Protein AF-A0A1M6LPY2-F1 (afdb_monomer_lite)

Organism: Paramaledivibacter caminithermalis (strain DSM 15212 / CIP 107654 / DViRD3) (NCBI:txid1121301)

Secondary structure (DSSP, 8-state):
-HHHHHHHHHHHHHHHHHHHHHHHHHHHHHHHHHHHHHHTTSTT-GGGTTPEEPPPEEEE-TTS-EEEEEEEEEETTEEEEEEEE-TTT--EEEEEES--TTTHHHHHHHHHTHHHHTTEEEEEEEEETTEEEEEEEETT-TTS-EEEE-SSS-TT------TTTTTHHHHHHHHHHHTT------------TTS------S-HHHHHHHHHHHHHHHHT-TTSS-TT--HHHHHHHHHHHTT-EEEETTEEE--HHHHHHHHHHHHHHT-------

Structure (mmCIF, N/CA/C/O backbone):
data_AF-A0A1M6LPY2-F1
#
_entry.id   AF-A0A1M6LPY2-F1
#
loop_
_atom_site.group_PDB
_atom_site.id
_atom_site.type_symbol
_atom_site.label_atom_id
_atom_site.label_alt_id
_atom_site.label_comp_id
_atom_site.label_asym_id
_atom_site.label_entity_id
_atom_site.label_seq_id
_atom_site.pdbx_PDB_ins_code
_atom_site.Cartn_x
_atom_site.Cartn_y
_atom_site.Cartn_z
_atom_site.occupancy
_atom_site.B_iso_or_equiv
_atom_site.auth_seq_id
_atom_site.auth_comp_id
_atom_site.auth_asym_id
_atom_site.auth_atom_id
_atom_site.pdbx_PDB_model_num
ATOM 1 N N . MET A 1 1 ? -41.229 36.249 7.548 1.00 62.16 1 MET A N 1
ATOM 2 C CA . MET A 1 1 ? -40.247 36.418 6.449 1.00 62.16 1 MET A CA 1
ATOM 3 C C . MET A 1 1 ? -38.804 36.101 6.845 1.00 62.16 1 MET A C 1
ATOM 5 O O . MET A 1 1 ? -38.265 35.174 6.262 1.00 62.16 1 MET A O 1
ATOM 9 N N . LYS A 1 2 ? -38.184 36.753 7.846 1.00 60.50 2 LYS A N 1
ATOM 10 C CA . LYS A 1 2 ? -36.763 36.504 8.209 1.00 60.50 2 LYS A CA 1
ATOM 11 C C . LYS A 1 2 ? -36.410 35.025 8.483 1.00 60.50 2 LYS A C 1
ATOM 13 O O . LYS A 1 2 ? -35.424 34.533 7.953 1.00 60.50 2 LYS A O 1
ATOM 18 N N . LYS A 1 3 ? -37.257 34.289 9.217 1.00 62.25 3 LYS A N 1
ATOM 19 C CA . LYS A 1 3 ? -37.061 32.845 9.484 1.00 62.25 3 LYS A CA 1
ATOM 20 C C . LYS A 1 3 ? -37.140 31.966 8.222 1.00 62.25 3 LYS A C 1
ATOM 22 O O . LYS A 1 3 ? -36.415 30.989 8.123 1.00 62.25 3 LYS A O 1
ATOM 27 N N . PHE A 1 4 ? -37.974 32.336 7.248 1.00 70.62 4 PHE A N 1
ATOM 28 C CA . PHE A 1 4 ? -38.144 31.590 5.992 1.00 70.62 4 PHE A CA 1
ATOM 29 C C . PHE A 1 4 ? -36.948 31.788 5.045 1.00 70.62 4 PHE A C 1
ATOM 31 O O . PHE A 1 4 ? -36.473 30.834 4.438 1.00 70.62 4 PHE A O 1
ATOM 38 N N . ILE A 1 5 ? -36.410 33.013 4.991 1.00 74.06 5 ILE A N 1
ATOM 39 C CA . ILE A 1 5 ? -35.211 33.348 4.207 1.00 74.06 5 ILE A CA 1
ATOM 40 C C . ILE A 1 5 ? -33.974 32.633 4.774 1.00 74.06 5 ILE A C 1
ATOM 42 O O . ILE A 1 5 ? -33.197 32.074 4.005 1.00 74.06 5 ILE A O 1
ATOM 46 N N . SER A 1 6 ? -33.822 32.563 6.105 1.00 69.50 6 SER A N 1
ATOM 47 C CA . SER A 1 6 ? -32.741 31.781 6.730 1.00 69.50 6 SER A CA 1
ATOM 48 C C . SER A 1 6 ? -32.819 30.288 6.407 1.00 69.50 6 SER A C 1
ATOM 50 O O . SER A 1 6 ? -31.786 29.687 6.134 1.00 69.50 6 SER A O 1
ATOM 52 N N . ILE A 1 7 ? -34.014 29.687 6.403 1.00 78.12 7 ILE A N 1
ATOM 53 C CA . ILE A 1 7 ? -34.175 28.262 6.071 1.00 78.12 7 ILE A CA 1
ATOM 54 C C . ILE A 1 7 ? -33.811 28.000 4.603 1.00 78.12 7 ILE A C 1
ATOM 56 O O . ILE A 1 7 ? -33.066 27.063 4.330 1.00 78.12 7 ILE A O 1
ATOM 60 N N . MET A 1 8 ? -34.239 28.855 3.664 1.00 71.81 8 MET A N 1
ATOM 61 C CA . MET A 1 8 ? -33.840 28.714 2.256 1.00 71.81 8 MET A CA 1
ATOM 62 C C . MET A 1 8 ? -32.329 28.860 2.045 1.00 71.81 8 MET A C 1
ATOM 64 O O . MET A 1 8 ? -31.756 28.085 1.285 1.00 71.81 8 MET A O 1
ATOM 68 N N . LEU A 1 9 ? -31.673 29.803 2.726 1.00 72.50 9 LEU A N 1
ATOM 69 C CA . LEU A 1 9 ? -30.217 29.976 2.645 1.00 72.50 9 LEU A CA 1
ATOM 70 C C . LEU A 1 9 ? -29.461 28.759 3.191 1.00 72.50 9 LEU A C 1
ATOM 72 O O . LEU A 1 9 ? -28.485 28.327 2.585 1.00 72.50 9 LEU A O 1
ATOM 76 N N . ILE A 1 10 ? -29.936 28.166 4.289 1.00 74.44 10 ILE A N 1
ATOM 77 C CA . ILE A 1 10 ? -29.359 26.936 4.847 1.00 74.44 10 ILE A CA 1
ATOM 78 C C . ILE A 1 10 ? -29.549 25.763 3.874 1.00 74.44 10 ILE A C 1
ATOM 80 O O . ILE A 1 10 ? -28.587 25.056 3.589 1.00 74.44 10 ILE A O 1
ATOM 84 N N . CYS A 1 11 ? -30.744 25.583 3.301 1.00 66.56 11 CYS A N 1
ATOM 85 C CA . CYS A 1 11 ? -30.988 24.541 2.298 1.00 66.56 11 CYS A CA 1
ATOM 86 C C . CYS A 1 11 ? -30.120 24.723 1.042 1.00 66.56 11 CYS A C 1
ATOM 88 O O . CYS A 1 11 ? -29.576 23.744 0.531 1.00 66.56 11 CYS A O 1
ATOM 90 N N . LEU A 1 12 ? -29.934 25.963 0.577 1.00 69.44 12 LEU A N 1
ATOM 91 C CA . LEU A 1 12 ? -29.074 26.271 -0.566 1.00 69.44 12 LEU A CA 1
ATOM 92 C C . LEU A 1 12 ? -27.603 25.937 -0.261 1.00 69.44 12 LEU A C 1
ATOM 94 O O . LEU A 1 12 ? -26.952 25.253 -1.047 1.00 69.44 12 LEU A O 1
ATOM 98 N N . LEU A 1 13 ? -27.094 26.325 0.912 1.00 61.53 13 LEU A N 1
ATOM 99 C CA . LEU A 1 13 ? -25.720 26.024 1.332 1.00 61.53 13 LEU A CA 1
ATOM 100 C C . LEU A 1 13 ? -25.471 24.517 1.511 1.00 61.53 13 LEU A C 1
ATOM 102 O O . LEU A 1 13 ? -24.408 24.025 1.128 1.00 61.53 13 LEU A O 1
ATOM 106 N N . ILE A 1 14 ? -26.452 23.770 2.031 1.00 65.12 14 ILE A N 1
ATOM 107 C CA . ILE A 1 14 ? -26.388 22.302 2.135 1.00 65.12 14 ILE A CA 1
ATOM 108 C C . ILE A 1 14 ? -26.381 21.655 0.742 1.00 65.12 14 ILE A C 1
ATOM 110 O O . ILE A 1 14 ? -25.634 20.708 0.502 1.00 65.12 14 ILE A O 1
ATOM 114 N N . SER A 1 15 ? -27.173 22.173 -0.202 1.00 57.72 15 SER A N 1
ATOM 115 C CA . SER A 1 15 ? -27.212 21.624 -1.562 1.00 57.72 15 SER A CA 1
ATOM 116 C C . SER A 1 15 ? -25.887 21.816 -2.314 1.00 57.72 15 SER A C 1
ATOM 118 O O . SER A 1 15 ? -25.422 20.887 -2.974 1.00 57.72 15 SER A O 1
ATOM 120 N N . ILE A 1 16 ? -25.225 22.968 -2.145 1.00 60.44 16 ILE A N 1
ATOM 121 C CA . ILE A 1 16 ? -23.938 23.277 -2.790 1.00 60.44 16 ILE A CA 1
ATOM 122 C C . ILE A 1 16 ? -22.807 22.406 -2.223 1.00 60.44 16 ILE A C 1
ATOM 124 O O . ILE A 1 16 ? -21.981 21.896 -2.983 1.00 60.44 16 ILE A O 1
ATOM 128 N N . SER A 1 17 ? -22.766 22.197 -0.901 1.00 55.03 17 SER A N 1
ATOM 129 C CA . SER A 1 17 ? -21.739 21.358 -0.268 1.00 55.03 17 SER A CA 1
ATOM 130 C C . SER A 1 17 ? -21.904 19.876 -0.612 1.00 55.03 17 SER A C 1
ATOM 132 O O . SER A 1 17 ? -20.918 19.181 -0.851 1.00 55.03 17 SER A O 1
ATOM 134 N N . CYS A 1 18 ? -23.141 19.390 -0.726 1.00 56.03 18 CYS A N 1
ATOM 135 C CA . CYS A 1 18 ? -23.399 18.017 -1.144 1.00 56.03 18 CYS A CA 1
ATOM 136 C C . CYS A 1 18 ? -22.959 17.787 -2.603 1.00 56.03 18 CYS A C 1
ATOM 138 O O . CYS A 1 18 ? -22.270 16.808 -2.896 1.00 56.03 18 CYS A O 1
ATOM 140 N N . TYR A 1 19 ? -23.243 18.739 -3.500 1.00 61.03 19 TYR A N 1
ATOM 141 C CA . TYR A 1 19 ? -22.856 18.640 -4.911 1.00 61.03 19 TYR A CA 1
ATOM 142 C C . TYR A 1 19 ? -21.335 18.607 -5.115 1.00 61.03 19 TYR A C 1
ATOM 144 O O . TYR A 1 19 ? -20.833 17.810 -5.908 1.00 61.03 19 TYR A O 1
ATOM 152 N N . SER A 1 20 ? -20.580 19.431 -4.379 1.00 60.12 20 SER A N 1
ATOM 153 C CA . SER A 1 20 ? -19.117 19.472 -4.501 1.00 60.12 20 SER A CA 1
ATOM 154 C C . SER A 1 20 ? -18.450 18.187 -4.001 1.00 60.12 20 SER A C 1
ATOM 156 O O . SER A 1 20 ? -17.504 17.704 -4.628 1.00 60.12 20 SER A O 1
ATOM 158 N N . THR A 1 21 ? -18.972 17.581 -2.928 1.00 65.19 21 THR A N 1
ATOM 159 C CA . THR A 1 21 ? -18.481 16.280 -2.441 1.00 65.19 21 THR A CA 1
ATOM 160 C C . THR A 1 21 ? -18.746 15.159 -3.442 1.00 65.19 21 THR A C 1
ATOM 162 O O . THR A 1 21 ? -17.832 14.399 -3.757 1.00 65.19 21 THR A O 1
ATOM 165 N N . PHE A 1 22 ? -19.951 15.106 -4.014 1.00 69.81 22 PHE A N 1
ATOM 166 C CA . PHE A 1 22 ? -20.325 14.106 -5.012 1.00 69.81 22 PHE A CA 1
ATOM 167 C C . PHE A 1 22 ? -19.497 14.231 -6.300 1.00 69.81 22 PHE A C 1
ATOM 169 O O . PHE A 1 22 ? -18.980 13.238 -6.811 1.00 69.81 22 PHE A O 1
ATOM 176 N N . ALA A 1 23 ? -19.287 15.457 -6.786 1.00 72.75 23 ALA A N 1
ATOM 177 C CA . ALA A 1 23 ? -18.452 15.712 -7.958 1.00 72.75 23 ALA A CA 1
ATOM 178 C C . ALA A 1 23 ? -16.987 15.297 -7.735 1.00 72.75 23 ALA A C 1
ATOM 180 O O . ALA A 1 23 ? -16.367 14.709 -8.625 1.00 72.75 23 ALA A O 1
ATOM 181 N N . ASN A 1 24 ? -16.426 15.558 -6.548 1.00 78.75 24 ASN A N 1
ATOM 182 C CA . ASN A 1 24 ? -15.067 15.120 -6.225 1.00 78.75 24 ASN A CA 1
ATOM 183 C C . ASN A 1 24 ? -14.963 13.590 -6.142 1.00 78.75 24 ASN A C 1
ATOM 185 O O . ASN A 1 24 ? -13.990 13.009 -6.616 1.00 78.75 24 ASN A O 1
ATOM 189 N N . GLU A 1 25 ? -15.977 12.932 -5.581 1.00 80.88 25 GLU A N 1
ATOM 190 C CA . GLU A 1 25 ? -16.032 11.475 -5.489 1.00 80.88 25 GLU A CA 1
ATOM 191 C C . GLU A 1 25 ? -16.056 10.791 -6.864 1.00 80.88 25 GLU A C 1
ATOM 193 O O . GLU A 1 25 ? -15.287 9.852 -7.073 1.00 80.88 25 GLU A O 1
ATOM 198 N N . ILE A 1 26 ? -16.856 11.294 -7.810 1.00 87.62 26 ILE A N 1
ATOM 199 C CA . ILE A 1 26 ? -16.859 10.808 -9.200 1.00 87.62 26 ILE A CA 1
ATOM 200 C C . ILE A 1 26 ? -15.495 11.040 -9.855 1.00 87.62 26 ILE A C 1
ATOM 202 O O . ILE A 1 26 ? -14.973 10.168 -10.548 1.00 87.62 26 ILE A O 1
ATOM 206 N N . ALA A 1 27 ? -14.887 12.206 -9.626 1.00 90.81 27 ALA A N 1
ATOM 207 C CA . ALA A 1 27 ? -13.590 12.521 -10.211 1.00 90.81 27 ALA A CA 1
ATOM 208 C C . ALA A 1 27 ? -12.473 11.583 -9.716 1.00 90.81 27 ALA A C 1
ATOM 210 O O . ALA A 1 27 ? -11.587 11.240 -10.495 1.00 90.81 27 ALA A O 1
ATOM 211 N N . ILE A 1 28 ? -12.517 11.153 -8.451 1.00 94.12 28 ILE A N 1
ATOM 212 C CA . ILE A 1 28 ? -11.582 10.158 -7.904 1.00 94.12 28 ILE A CA 1
ATOM 213 C C . ILE A 1 28 ? -11.779 8.805 -8.589 1.00 94.12 28 ILE A C 1
ATOM 215 O O . ILE A 1 28 ? -10.804 8.185 -9.006 1.00 94.12 28 ILE A O 1
ATOM 219 N N . GLU A 1 29 ? -13.023 8.351 -8.739 1.00 94.81 29 GLU A N 1
ATOM 220 C CA . GLU A 1 29 ? -13.323 7.072 -9.394 1.00 94.81 29 GLU A CA 1
ATOM 221 C C . GLU A 1 29 ? -12.880 7.069 -10.864 1.00 94.81 29 GLU A C 1
ATOM 223 O O . GLU A 1 29 ? -12.250 6.109 -11.311 1.00 94.81 29 GLU A O 1
ATOM 228 N N . ASN A 1 30 ? -13.106 8.171 -11.586 1.00 94.88 30 ASN A N 1
ATOM 229 C CA . ASN A 1 30 ? -12.648 8.331 -12.966 1.00 94.88 30 ASN A CA 1
ATOM 230 C C . ASN A 1 30 ? -11.119 8.324 -13.074 1.00 94.88 30 ASN A C 1
ATOM 232 O O . ASN A 1 30 ? -10.583 7.538 -13.849 1.00 94.88 30 ASN A O 1
ATOM 236 N N . ALA A 1 31 ? -10.413 9.113 -12.256 1.00 93.69 31 ALA A N 1
ATOM 237 C CA . ALA A 1 31 ? -8.947 9.142 -12.254 1.00 93.69 31 ALA A CA 1
ATOM 238 C C . ALA A 1 31 ? -8.344 7.762 -11.935 1.00 93.69 31 ALA A C 1
ATOM 240 O O . ALA A 1 31 ? -7.369 7.332 -12.550 1.00 93.69 31 ALA A O 1
ATOM 241 N N . THR A 1 32 ? -8.966 7.031 -11.006 1.00 96.88 32 THR A N 1
ATOM 242 C CA . THR A 1 32 ? -8.546 5.672 -10.637 1.00 96.88 32 THR A CA 1
ATOM 243 C C . THR A 1 32 ? -8.763 4.692 -11.789 1.00 96.88 32 THR A C 1
ATOM 245 O O . THR A 1 32 ? -7.897 3.865 -12.076 1.00 96.88 32 THR A O 1
ATOM 248 N N . LYS A 1 33 ? -9.902 4.793 -12.484 1.00 97.88 33 LYS A N 1
ATOM 249 C CA . LYS A 1 33 ? -10.197 3.976 -13.665 1.00 97.88 33 LYS A CA 1
ATOM 250 C C . LYS A 1 33 ? -9.216 4.266 -14.799 1.00 97.88 33 LYS A C 1
ATOM 252 O O . LYS A 1 33 ? -8.651 3.328 -15.346 1.00 97.88 33 LYS A O 1
ATOM 257 N N . GLU A 1 34 ? -8.983 5.537 -15.115 1.00 95.75 34 GLU A N 1
ATOM 258 C CA . GLU A 1 34 ? -8.027 5.961 -16.143 1.00 95.75 34 GLU A CA 1
ATOM 259 C C . GLU A 1 34 ? -6.617 5.439 -15.853 1.00 95.75 34 GLU A C 1
ATOM 261 O O . GLU A 1 34 ? -5.969 4.886 -16.743 1.00 95.75 34 GLU A O 1
ATOM 266 N N . PHE A 1 35 ? -6.161 5.536 -14.600 1.00 93.88 35 PHE A N 1
ATOM 267 C CA . PHE A 1 35 ? -4.875 4.972 -14.203 1.00 93.88 35 PHE A CA 1
ATOM 268 C C . PHE A 1 35 ? -4.841 3.449 -14.368 1.00 93.88 35 PHE A C 1
ATOM 270 O O . PHE A 1 35 ? -3.871 2.936 -14.921 1.00 93.88 35 PHE A O 1
ATOM 277 N N . LYS A 1 36 ? -5.894 2.729 -13.948 1.00 96.88 36 LYS A N 1
ATOM 278 C CA . LYS A 1 36 ? -5.993 1.268 -14.117 1.00 96.88 36 LYS A CA 1
ATOM 279 C C . LYS A 1 36 ? -5.891 0.865 -15.590 1.00 96.88 36 LYS A C 1
ATOM 281 O O . LYS A 1 36 ? -5.161 -0.066 -15.914 1.00 96.88 36 LYS A O 1
ATOM 286 N N . GLU A 1 37 ? -6.606 1.556 -16.479 1.00 96.25 37 GLU A N 1
ATOM 287 C CA . GLU A 1 37 ? -6.531 1.285 -17.920 1.00 96.25 37 GLU A CA 1
ATOM 288 C C . GLU A 1 37 ? -5.120 1.563 -18.456 1.00 96.25 37 GLU A C 1
ATOM 290 O O . GLU A 1 37 ? -4.540 0.714 -19.131 1.00 96.25 37 GLU A O 1
ATOM 295 N N . LYS A 1 38 ? -4.509 2.693 -18.077 1.00 87.94 38 LYS A N 1
ATOM 296 C CA . LYS A 1 38 ? -3.144 3.039 -18.496 1.00 87.94 38 LYS A CA 1
ATOM 297 C C . LYS A 1 38 ? -2.114 2.011 -18.020 1.00 87.94 38 LYS A C 1
ATOM 299 O O . LYS A 1 38 ? -1.359 1.492 -18.839 1.00 87.94 38 LYS A O 1
ATOM 304 N N . ILE A 1 39 ? -2.081 1.698 -16.722 1.00 84.25 39 ILE A N 1
ATOM 305 C CA . ILE A 1 39 ? -1.085 0.780 -16.152 1.00 84.25 39 ILE A CA 1
ATOM 306 C C . ILE A 1 39 ? -1.249 -0.639 -16.697 1.00 84.25 39 ILE A C 1
ATOM 308 O O . ILE A 1 39 ? -0.258 -1.338 -16.860 1.00 84.25 39 ILE A O 1
ATOM 312 N N . SER A 1 40 ? -2.466 -1.039 -17.083 1.00 88.00 40 SER A N 1
ATOM 313 C CA . SER A 1 40 ? -2.709 -2.356 -17.683 1.00 88.00 40 SER A CA 1
ATOM 314 C C . SER A 1 40 ? -2.056 -2.564 -19.053 1.00 88.00 40 SER A C 1
ATOM 316 O O . SER A 1 40 ? -2.016 -3.683 -19.547 1.00 88.00 40 SER A O 1
ATOM 318 N N . THR A 1 41 ? -1.517 -1.509 -19.668 1.00 82.00 41 THR A N 1
ATOM 319 C CA . THR A 1 41 ? -0.703 -1.621 -20.890 1.00 82.00 41 THR A CA 1
ATOM 320 C C . THR A 1 41 ? 0.776 -1.905 -20.609 1.00 82.00 41 THR A C 1
ATOM 322 O O . THR A 1 41 ? 1.526 -2.212 -21.535 1.00 82.00 41 THR A O 1
ATOM 325 N N . HIS A 1 42 ? 1.214 -1.814 -19.349 1.00 74.00 42 HIS A N 1
ATOM 326 C CA . HIS A 1 42 ? 2.594 -2.073 -18.953 1.00 74.00 42 HIS A CA 1
ATOM 327 C C . HIS A 1 42 ? 2.827 -3.553 -18.647 1.00 74.00 42 HIS A C 1
ATOM 329 O O . HIS A 1 42 ? 1.980 -4.230 -18.059 1.00 74.00 42 HIS A O 1
ATOM 335 N N . LYS A 1 43 ? 4.035 -4.023 -18.984 1.00 72.56 43 LYS A N 1
ATOM 336 C CA . LYS A 1 43 ? 4.462 -5.394 -18.708 1.00 72.56 43 LYS A CA 1
ATOM 337 C C . LYS A 1 43 ? 4.349 -5.726 -17.218 1.00 72.56 43 LYS A C 1
ATOM 339 O O . LYS A 1 43 ? 4.871 -4.991 -16.382 1.00 72.56 43 LYS A O 1
ATOM 344 N N . GLY A 1 44 ? 3.706 -6.844 -16.902 1.00 73.62 44 GLY A N 1
ATOM 345 C CA . GLY A 1 44 ? 3.424 -7.308 -15.543 1.00 73.62 44 GLY A CA 1
ATOM 346 C C . GLY A 1 44 ? 2.057 -6.882 -14.994 1.00 73.62 44 GLY A C 1
ATOM 347 O O . GLY A 1 44 ? 1.608 -7.460 -14.010 1.00 73.62 44 GLY A O 1
ATOM 348 N N . PHE A 1 45 ? 1.364 -5.921 -15.613 1.00 80.69 45 PHE A N 1
ATOM 349 C CA . PHE A 1 45 ? 0.051 -5.429 -15.165 1.00 80.69 45 PHE A CA 1
ATOM 350 C C . PHE A 1 45 ? -1.083 -5.718 -16.158 1.00 80.69 45 PHE A C 1
ATOM 352 O O . PHE A 1 45 ? -2.225 -5.318 -15.933 1.00 80.69 45 PHE A O 1
ATOM 359 N N . GLU A 1 46 ? -0.822 -6.466 -17.226 1.00 88.94 46 GLU A N 1
ATOM 360 C CA . GLU A 1 46 ? -1.771 -6.753 -18.310 1.00 88.94 46 GLU A CA 1
ATOM 361 C C . GLU A 1 46 ? -3.036 -7.460 -17.808 1.00 88.94 46 GLU A C 1
ATOM 363 O O . GLU A 1 46 ? -4.144 -7.236 -18.304 1.00 88.94 46 GLU A O 1
ATOM 368 N N . VAL A 1 47 ? -2.900 -8.252 -16.740 1.00 89.81 47 VAL A N 1
ATOM 369 C CA . VAL A 1 47 ? -4.020 -8.893 -16.034 1.00 89.81 47 VAL A CA 1
ATOM 370 C C . VAL A 1 47 ? -5.108 -7.910 -15.582 1.00 89.81 47 VAL A C 1
ATOM 372 O O . VAL A 1 47 ? -6.263 -8.321 -15.436 1.00 89.81 47 VAL A O 1
ATOM 375 N N . TRP A 1 48 ? -4.779 -6.628 -15.380 1.00 93.88 48 TRP A N 1
ATOM 376 C CA . TRP A 1 48 ? -5.711 -5.594 -14.922 1.00 93.88 48 TRP A CA 1
ATOM 377 C C . TRP A 1 48 ? -6.622 -5.053 -16.029 1.00 93.88 48 TRP A C 1
ATOM 379 O O . TRP A 1 48 ? -7.664 -4.465 -15.718 1.00 93.88 48 TRP A O 1
ATOM 389 N N . ALA A 1 49 ? -6.301 -5.279 -17.308 1.00 93.69 49 ALA A N 1
ATOM 390 C CA . ALA A 1 49 ? -7.110 -4.789 -18.429 1.00 93.69 49 ALA A CA 1
ATOM 391 C C . ALA A 1 49 ? -8.547 -5.333 -18.354 1.00 93.69 49 ALA A C 1
ATOM 393 O O . ALA A 1 49 ? -9.521 -4.603 -18.521 1.00 93.69 49 ALA A O 1
ATOM 394 N N . LYS A 1 50 ? -8.688 -6.610 -17.978 1.00 94.38 50 LYS A N 1
ATOM 395 C CA . LYS A 1 50 ? -9.981 -7.300 -17.814 1.00 94.38 50 LYS A CA 1
ATOM 396 C C . LYS A 1 50 ? -10.566 -7.199 -16.398 1.00 94.38 50 LYS A C 1
ATOM 398 O O . LYS A 1 50 ? -11.582 -7.826 -16.109 1.00 94.38 50 LYS A O 1
ATOM 403 N N . ALA A 1 51 ? -9.926 -6.454 -15.500 1.00 96.88 51 ALA A N 1
ATOM 404 C CA . ALA A 1 51 ? -10.337 -6.350 -14.106 1.00 96.88 51 ALA A CA 1
ATOM 405 C C . ALA A 1 51 ? -11.270 -5.155 -13.853 1.00 96.88 51 ALA A C 1
ATOM 407 O O . ALA A 1 51 ? -11.188 -4.115 -14.516 1.00 96.88 51 ALA A O 1
ATOM 408 N N . LYS A 1 52 ? -12.135 -5.297 -12.845 1.00 97.75 52 LYS A N 1
ATOM 409 C CA . LYS A 1 52 ? -13.030 -4.254 -12.322 1.00 97.75 52 LYS A CA 1
ATOM 410 C C . LYS A 1 52 ? -12.463 -3.657 -11.033 1.00 97.75 52 LYS A C 1
ATOM 412 O O . LYS A 1 52 ? -11.729 -4.322 -10.311 1.00 97.75 52 LYS A O 1
ATOM 417 N N . LEU A 1 53 ? -12.826 -2.417 -10.719 1.00 98.00 53 LEU A N 1
ATOM 418 C CA . LEU A 1 53 ? -12.503 -1.808 -9.426 1.00 98.00 53 LEU A CA 1
ATOM 419 C C . LEU A 1 53 ? -13.587 -2.137 -8.398 1.00 98.00 53 LEU A C 1
ATOM 421 O O . LEU A 1 53 ? -14.774 -2.182 -8.728 1.00 98.00 53 LEU A O 1
ATOM 425 N N . SER A 1 54 ? -13.188 -2.362 -7.148 1.00 97.50 54 SER A N 1
ATOM 426 C CA . SER A 1 54 ? -14.121 -2.443 -6.026 1.00 97.50 54 SER A CA 1
ATOM 427 C C . SER A 1 54 ? -14.762 -1.086 -5.742 1.00 97.50 54 SER A C 1
ATOM 429 O O . SER A 1 54 ? -14.317 -0.042 -6.219 1.00 97.50 54 SER A O 1
ATOM 431 N N . LYS A 1 55 ? -15.770 -1.079 -4.863 1.00 95.81 55 LYS A N 1
ATOM 432 C CA . LYS A 1 55 ? -16.162 0.163 -4.186 1.00 95.81 55 LYS A CA 1
ATOM 433 C C . LYS A 1 55 ? -14.968 0.712 -3.398 1.00 95.81 55 LYS A C 1
ATOM 435 O O . LYS A 1 55 ? -14.186 -0.073 -2.854 1.00 95.81 55 LYS A O 1
ATOM 440 N N . LYS A 1 56 ? -14.856 2.040 -3.327 1.00 95.56 56 LYS A N 1
ATOM 441 C CA . LYS A 1 56 ? -13.803 2.714 -2.560 1.00 95.56 56 LYS A CA 1
ATOM 442 C C . LYS A 1 56 ? -13.977 2.491 -1.062 1.00 95.56 56 LYS A C 1
ATOM 444 O O . LYS A 1 56 ? -15.085 2.596 -0.533 1.00 95.56 56 LYS A O 1
ATOM 449 N N . ILE A 1 57 ? -12.872 2.236 -0.380 1.00 97.75 57 ILE A N 1
ATOM 450 C CA . ILE A 1 57 ? -12.793 2.077 1.071 1.00 97.75 57 ILE A CA 1
ATOM 451 C C . ILE A 1 57 ? -12.065 3.303 1.628 1.00 97.75 57 ILE A C 1
ATOM 453 O O . ILE A 1 57 ? -11.022 3.694 1.111 1.00 97.75 57 ILE A O 1
ATOM 457 N N . LYS A 1 58 ? -12.627 3.948 2.654 1.00 98.00 58 LYS A N 1
ATOM 458 C CA . LYS A 1 58 ? -12.027 5.135 3.282 1.00 98.00 58 LYS A CA 1
ATOM 459 C C . LYS A 1 58 ? -10.946 4.713 4.271 1.00 98.00 58 LYS A C 1
ATOM 461 O O . LYS A 1 58 ? -11.228 3.911 5.158 1.00 98.00 58 LYS A O 1
ATOM 466 N N . LEU A 1 59 ? -9.758 5.295 4.135 1.00 98.06 59 LEU A N 1
ATOM 467 C CA . LEU A 1 59 ? -8.655 5.168 5.082 1.00 98.06 59 LEU A CA 1
ATOM 468 C C . LEU A 1 59 ? -8.368 6.535 5.706 1.00 98.06 59 LEU A C 1
ATOM 470 O O . LEU A 1 59 ? -8.338 7.558 5.012 1.00 98.06 59 LEU A O 1
ATOM 474 N N . TYR A 1 60 ? -8.152 6.556 7.013 1.00 97.69 60 TYR A N 1
ATOM 475 C CA . TYR A 1 60 ? -7.877 7.768 7.785 1.00 97.69 60 TYR A CA 1
ATOM 476 C C . TYR A 1 60 ? -6.408 7.804 8.202 1.00 97.69 60 TYR A C 1
ATOM 478 O O . TYR A 1 60 ? -5.733 6.796 8.111 1.00 97.69 60 TYR A O 1
ATOM 486 N N . ASN A 1 61 ? -5.872 8.938 8.622 1.00 94.56 61 ASN A N 1
ATOM 487 C CA . ASN A 1 61 ? -4.562 8.975 9.268 1.00 94.56 61 ASN A CA 1
ATOM 488 C C . ASN A 1 61 ? -4.719 8.822 10.792 1.00 94.56 61 ASN A C 1
ATOM 490 O O . ASN A 1 61 ? -5.839 8.794 11.313 1.00 94.56 61 ASN A O 1
ATOM 494 N N . SER A 1 62 ? -3.604 8.764 11.512 1.00 91.88 62 SER A N 1
ATOM 495 C CA . SER A 1 62 ? -3.549 8.731 12.981 1.00 91.88 62 SER A CA 1
ATOM 496 C C . SER A 1 62 ? -4.250 9.917 13.672 1.00 91.88 62 SER A C 1
ATOM 498 O O . SER A 1 62 ? -4.640 9.809 14.832 1.00 91.88 62 SER A O 1
ATOM 500 N N . GLU A 1 63 ? -4.487 11.019 12.950 1.00 92.88 63 GLU A N 1
ATOM 501 C CA . GLU A 1 63 ? -5.268 12.188 13.389 1.00 92.88 63 GLU A CA 1
ATOM 502 C C . GLU A 1 63 ? -6.764 12.110 13.013 1.00 92.88 63 GLU A C 1
ATOM 504 O O . GLU A 1 63 ? -7.478 13.114 13.073 1.00 92.88 63 GLU A O 1
ATOM 509 N N . GLU A 1 64 ? -7.245 10.944 12.5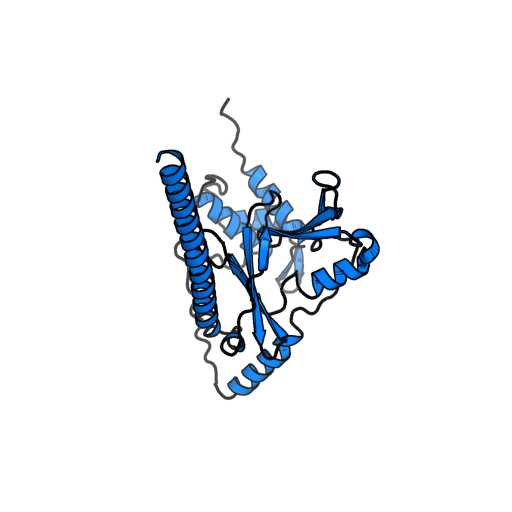72 1.00 93.19 64 GLU A N 1
ATOM 510 C CA . GLU A 1 64 ? -8.635 10.682 12.167 1.00 93.19 64 GLU A CA 1
ATOM 511 C C . GLU A 1 64 ? -9.118 11.520 10.961 1.00 93.19 64 GLU A C 1
ATOM 513 O O . GLU A 1 64 ? -10.318 11.652 10.703 1.00 93.19 64 GLU A O 1
ATOM 518 N N . LYS A 1 65 ? -8.194 12.066 10.162 1.00 95.88 65 LYS A N 1
ATOM 519 C CA . LYS A 1 65 ? -8.490 12.779 8.910 1.00 95.88 65 LYS A CA 1
ATOM 520 C C . LYS A 1 65 ? -8.459 11.808 7.736 1.00 95.88 65 LYS A C 1
ATOM 522 O O . LYS A 1 65 ? -7.597 10.941 7.669 1.00 95.88 65 LYS A O 1
ATOM 527 N N . LEU A 1 66 ? -9.375 11.968 6.777 1.00 97.06 66 LEU A N 1
ATOM 528 C CA . LEU A 1 66 ? -9.384 11.159 5.553 1.00 97.06 66 LEU A CA 1
ATOM 529 C C . LEU A 1 66 ? -8.043 11.313 4.812 1.00 97.06 66 LEU A C 1
ATOM 531 O O . LEU A 1 66 ? -7.703 12.413 4.371 1.00 97.06 66 LEU A O 1
ATOM 535 N N . SER A 1 67 ? -7.313 10.206 4.681 1.00 96.38 67 SER A N 1
ATOM 536 C CA . SER A 1 67 ? -5.935 10.158 4.179 1.00 96.38 67 SER A CA 1
ATOM 537 C C . SER A 1 67 ? -5.852 9.517 2.796 1.00 96.38 67 SER A C 1
ATOM 539 O O . SER A 1 67 ? -5.163 10.026 1.914 1.00 96.38 67 SER A O 1
ATOM 541 N N . ALA A 1 68 ? -6.621 8.447 2.567 1.00 97.44 68 ALA A N 1
ATOM 542 C CA . ALA A 1 68 ? -6.630 7.733 1.296 1.00 97.44 68 ALA A CA 1
ATOM 543 C C . ALA A 1 68 ? -7.987 7.084 0.994 1.00 97.44 68 ALA A C 1
ATOM 545 O O . ALA A 1 68 ? -8.786 6.794 1.889 1.00 97.44 68 ALA A O 1
ATOM 546 N N . TYR A 1 69 ? -8.216 6.810 -0.287 1.00 98.19 69 TYR A N 1
ATOM 547 C CA . TYR A 1 69 ? -9.203 5.844 -0.749 1.00 98.19 69 TYR A CA 1
ATOM 548 C C . TYR A 1 69 ? -8.497 4.588 -1.251 1.00 98.19 69 TYR A C 1
ATOM 550 O O . TYR A 1 69 ? -7.633 4.684 -2.116 1.00 98.19 69 TYR A O 1
ATOM 558 N N . LEU A 1 70 ? -8.894 3.425 -0.745 1.00 98.12 70 LEU A N 1
ATOM 559 C CA . LEU A 1 70 ? -8.452 2.123 -1.233 1.00 98.12 70 LEU A CA 1
ATOM 560 C C . LEU A 1 70 ? -9.446 1.571 -2.255 1.00 98.12 70 LEU A C 1
ATOM 562 O O . LEU A 1 70 ? -10.643 1.474 -1.979 1.00 98.12 70 LEU A O 1
ATOM 566 N N . PHE A 1 71 ? -8.928 1.161 -3.407 1.00 98.50 71 PHE A N 1
ATOM 567 C CA . PHE A 1 71 ? -9.644 0.402 -4.424 1.00 98.50 71 PHE A CA 1
ATOM 568 C C . PHE A 1 71 ? -8.950 -0.940 -4.619 1.00 98.50 71 PHE A C 1
ATOM 570 O O . PHE A 1 71 ? -7.768 -0.977 -4.950 1.00 98.50 71 PHE A O 1
ATOM 577 N N . ASN A 1 72 ? -9.682 -2.040 -4.467 1.00 98.25 72 ASN A N 1
ATOM 578 C CA . ASN A 1 72 ? -9.195 -3.350 -4.883 1.00 98.25 72 ASN A CA 1
ATOM 579 C C . ASN A 1 72 ? -9.434 -3.523 -6.387 1.00 98.25 72 ASN A C 1
ATOM 581 O O . ASN A 1 72 ? -10.479 -3.130 -6.912 1.00 98.25 72 ASN A O 1
ATOM 585 N N . VAL A 1 73 ? -8.483 -4.148 -7.070 1.00 97.88 73 VAL A N 1
ATOM 586 C CA . VAL A 1 73 ? -8.596 -4.568 -8.465 1.00 97.88 73 VAL A CA 1
ATOM 587 C C . VAL A 1 73 ? -9.042 -6.022 -8.475 1.00 97.88 73 VAL A C 1
ATOM 589 O O . VAL A 1 73 ? -8.366 -6.894 -7.934 1.00 97.88 73 VAL A O 1
ATOM 592 N N . ILE A 1 74 ? -10.214 -6.274 -9.049 1.00 97.81 74 ILE A N 1
ATOM 593 C CA . ILE A 1 74 ? -10.924 -7.545 -8.949 1.00 97.81 74 ILE A CA 1
ATOM 594 C C . ILE A 1 74 ? -11.050 -8.186 -10.328 1.00 97.81 74 ILE A C 1
ATOM 596 O O . ILE A 1 74 ? -11.557 -7.564 -11.264 1.00 97.81 74 ILE A O 1
ATOM 600 N N . ARG A 1 75 ? -10.678 -9.459 -10.442 1.00 95.19 75 ARG A N 1
ATOM 601 C CA . ARG A 1 75 ? -10.945 -10.298 -11.617 1.00 95.19 75 ARG A CA 1
ATOM 602 C C . ARG A 1 75 ? -11.528 -11.619 -11.142 1.00 95.19 75 ARG A C 1
ATOM 604 O O . ARG A 1 75 ? -10.996 -12.203 -10.210 1.00 95.19 75 ARG A O 1
ATOM 611 N N . GLU A 1 76 ? -12.641 -12.043 -11.743 1.00 93.19 76 GLU A N 1
ATOM 612 C CA . GLU A 1 76 ? -13.327 -13.299 -11.371 1.00 93.19 76 GLU A CA 1
ATOM 613 C C . GLU A 1 76 ? -13.586 -13.399 -9.854 1.00 93.19 76 GLU A C 1
ATOM 615 O O . GLU A 1 76 ? -13.338 -14.415 -9.217 1.00 93.19 76 GLU A O 1
ATOM 620 N N . ASP A 1 77 ? -14.028 -12.278 -9.272 1.00 92.75 77 ASP A N 1
ATOM 621 C CA . ASP A 1 77 ? -14.319 -12.097 -7.842 1.00 92.75 77 ASP A CA 1
ATOM 622 C C . ASP A 1 77 ? -13.138 -12.324 -6.879 1.00 92.75 77 ASP A C 1
ATOM 624 O O . ASP A 1 77 ? -13.312 -12.333 -5.662 1.00 92.75 77 ASP A O 1
ATOM 628 N N . LYS A 1 78 ? -11.914 -12.380 -7.412 1.00 94.81 78 LYS A N 1
ATOM 629 C CA . LYS A 1 78 ? -10.662 -12.417 -6.654 1.00 94.81 78 LYS A CA 1
ATOM 630 C C . LYS A 1 78 ? -9.960 -11.068 -6.677 1.00 94.81 78 LYS A C 1
ATOM 632 O O . LYS A 1 78 ? -9.975 -10.371 -7.693 1.00 94.81 78 LYS A O 1
ATOM 637 N N . ILE A 1 79 ? -9.315 -10.709 -5.568 1.00 95.75 79 ILE A N 1
ATOM 638 C CA . ILE A 1 79 ? -8.472 -9.511 -5.486 1.00 95.75 79 ILE A CA 1
ATOM 639 C C . ILE A 1 79 ? -7.119 -9.841 -6.118 1.00 95.75 79 ILE A C 1
ATOM 641 O O . ILE A 1 79 ? -6.372 -10.666 -5.603 1.00 95.75 79 ILE A O 1
ATOM 645 N N . ILE A 1 80 ? -6.804 -9.174 -7.224 1.00 95.31 80 ILE A N 1
ATOM 646 C CA . ILE A 1 80 ? -5.559 -9.367 -7.984 1.00 95.31 80 ILE A CA 1
ATOM 647 C C . ILE A 1 80 ? -4.638 -8.141 -7.921 1.00 95.31 80 ILE A C 1
ATOM 649 O O . ILE A 1 80 ? -3.600 -8.092 -8.580 1.00 95.31 80 ILE A O 1
ATOM 653 N N . GLY A 1 81 ? -5.034 -7.121 -7.167 1.00 95.62 81 GLY A N 1
ATOM 654 C CA . GLY A 1 81 ? -4.313 -5.865 -7.055 1.00 95.62 81 GLY A CA 1
ATOM 655 C C . GLY A 1 81 ? -5.032 -4.871 -6.158 1.00 95.62 81 GLY A C 1
ATOM 656 O O . GLY A 1 81 ? -6.191 -5.077 -5.782 1.00 95.62 81 GLY A O 1
ATOM 657 N N . TYR A 1 82 ? -4.380 -3.751 -5.876 1.00 97.56 82 TYR A N 1
ATOM 658 C CA . T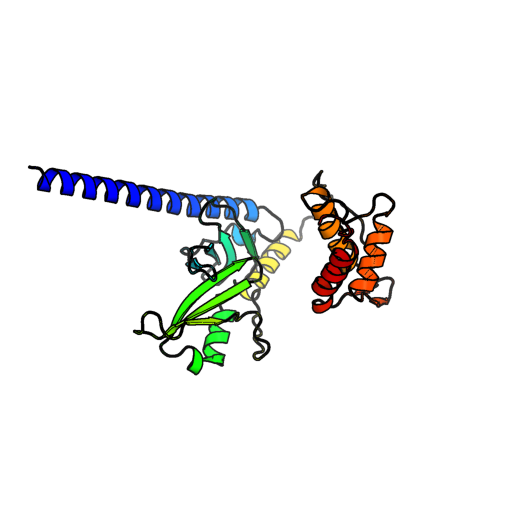YR A 1 82 ? -5.008 -2.611 -5.219 1.00 97.56 82 TYR A CA 1
ATOM 659 C C . TYR A 1 82 ? -4.361 -1.282 -5.614 1.00 97.56 82 TYR A C 1
ATOM 661 O O . TYR A 1 82 ? -3.258 -1.244 -6.158 1.00 97.56 82 TYR A O 1
ATOM 669 N N . MET A 1 83 ? -5.066 -0.188 -5.323 1.00 97.50 83 MET A N 1
ATOM 670 C CA . MET A 1 83 ? -4.597 1.188 -5.470 1.00 97.50 83 MET A CA 1
ATOM 671 C C . MET A 1 83 ? -5.036 2.034 -4.272 1.00 97.50 83 MET A C 1
ATOM 673 O O . MET A 1 83 ? -6.180 1.930 -3.822 1.00 97.50 83 MET A O 1
ATOM 677 N N . LEU A 1 84 ? -4.150 2.910 -3.802 1.00 96.31 84 LEU A N 1
ATOM 678 C CA . LEU A 1 84 ? -4.427 3.958 -2.824 1.00 96.31 84 LEU A CA 1
ATOM 679 C C . LEU A 1 84 ? -4.415 5.320 -3.507 1.00 96.31 84 LEU A C 1
ATOM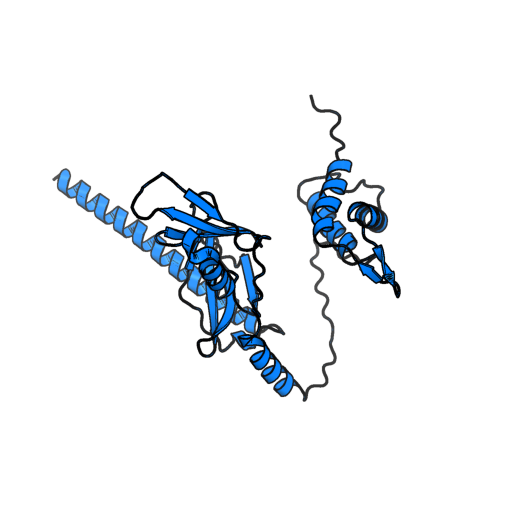 681 O O . LEU A 1 84 ? -3.453 5.685 -4.180 1.00 96.31 84 LEU A O 1
ATOM 685 N N . VAL A 1 85 ? -5.480 6.089 -3.306 1.00 96.56 85 VAL A N 1
ATOM 686 C CA . VAL A 1 85 ? -5.715 7.353 -4.008 1.00 96.56 85 VAL A CA 1
ATOM 687 C C . VAL A 1 85 ? -5.846 8.486 -3.014 1.00 96.56 85 VAL A C 1
ATOM 689 O O . VAL A 1 85 ? -6.596 8.396 -2.039 1.00 96.56 85 VAL A O 1
ATOM 692 N N . ASN A 1 86 ? -5.133 9.575 -3.269 1.00 93.62 86 ASN A N 1
ATOM 693 C CA . ASN A 1 86 ? -5.198 10.763 -2.441 1.00 93.62 86 ASN A CA 1
ATOM 694 C C . ASN A 1 86 ? -6.566 11.462 -2.614 1.00 93.62 86 ASN A C 1
ATOM 696 O O . ASN A 1 86 ? -6.939 11.822 -3.734 1.00 93.62 86 ASN A O 1
ATOM 700 N N . PRO A 1 87 ? -7.311 11.725 -1.527 1.00 93.62 87 PRO A N 1
ATOM 701 C CA . PRO A 1 87 ? -8.653 12.300 -1.595 1.00 93.62 87 PRO A CA 1
ATOM 702 C C . PRO A 1 87 ? -8.676 13.772 -2.040 1.00 93.62 87 PRO A C 1
ATOM 704 O O . PRO A 1 87 ? -9.727 14.266 -2.453 1.00 93.62 87 PRO A O 1
ATOM 707 N N . LYS A 1 88 ? -7.547 14.488 -1.929 1.00 90.00 88 LYS A N 1
ATOM 708 C CA . LYS A 1 88 ? -7.436 15.921 -2.242 1.00 90.00 88 LYS A CA 1
ATOM 709 C C . LYS A 1 88 ? -7.059 16.162 -3.698 1.00 90.00 88 LYS A C 1
ATOM 711 O O . LYS A 1 88 ? -7.683 16.986 -4.355 1.00 90.00 88 LYS A O 1
ATOM 716 N N . ASN A 1 89 ? -6.032 15.469 -4.190 1.00 88.75 89 ASN A N 1
ATOM 717 C CA . ASN A 1 89 ? -5.466 15.720 -5.519 1.00 88.75 89 ASN A CA 1
ATOM 718 C C . ASN A 1 89 ? -5.676 14.568 -6.517 1.00 88.75 89 ASN A C 1
ATOM 720 O O . ASN A 1 89 ? -5.260 14.699 -7.664 1.00 88.75 89 ASN A O 1
ATOM 724 N N . LYS A 1 90 ? -6.349 13.477 -6.111 1.00 92.94 90 LYS A N 1
ATOM 725 C CA . LYS A 1 90 ? -6.710 12.323 -6.960 1.00 92.94 90 LYS A CA 1
ATOM 726 C C . LYS A 1 90 ? -5.507 11.517 -7.465 1.00 92.94 90 LYS A C 1
ATOM 728 O O . LYS A 1 90 ? -5.666 10.642 -8.310 1.00 92.94 90 LYS A O 1
ATOM 733 N N . GLN A 1 91 ? -4.312 11.796 -6.952 1.00 89.25 91 GLN A N 1
ATOM 734 C CA . GLN A 1 91 ? -3.096 11.091 -7.325 1.00 89.25 91 GLN A CA 1
ATOM 735 C C . GLN A 1 91 ? -3.100 9.671 -6.750 1.00 89.25 91 GLN A C 1
ATOM 737 O O . GLN A 1 91 ? -3.441 9.473 -5.580 1.00 89.25 91 GLN A O 1
ATOM 742 N N . ILE A 1 92 ? -2.673 8.697 -7.555 1.00 90.69 92 ILE A N 1
ATOM 743 C CA . ILE A 1 92 ? -2.367 7.348 -7.071 1.00 90.69 92 ILE A CA 1
ATOM 744 C C . ILE A 1 92 ? -1.081 7.424 -6.246 1.00 90.69 92 ILE A C 1
ATOM 746 O O . ILE A 1 92 ? -0.031 7.798 -6.765 1.00 90.69 92 ILE A O 1
ATOM 750 N N . MET A 1 93 ? -1.185 7.126 -4.954 1.00 89.31 93 MET A N 1
ATOM 751 C CA . MET A 1 93 ? -0.076 7.183 -3.997 1.00 89.31 93 MET A CA 1
ATOM 752 C C . MET A 1 93 ? 0.654 5.847 -3.894 1.00 89.31 93 MET A C 1
ATOM 754 O O . MET A 1 93 ? 1.868 5.822 -3.738 1.00 89.31 93 MET A O 1
ATOM 758 N N . GLU A 1 94 ? -0.091 4.748 -3.992 1.00 88.62 94 GLU A N 1
ATOM 759 C CA . GLU A 1 94 ? 0.439 3.390 -3.936 1.00 88.62 94 GLU A CA 1
ATOM 760 C C . GLU A 1 94 ? -0.410 2.478 -4.821 1.00 88.62 94 GLU A C 1
ATOM 762 O O . GLU A 1 94 ? -1.623 2.668 -4.931 1.00 88.62 94 GLU A O 1
ATOM 767 N N . TYR A 1 95 ? 0.217 1.494 -5.457 1.00 93.00 95 TYR A N 1
ATOM 768 C CA . TYR A 1 95 ? -0.466 0.426 -6.173 1.00 93.00 95 TYR A CA 1
ATOM 769 C C . TYR A 1 95 ? 0.441 -0.798 -6.254 1.00 93.00 95 TYR A C 1
ATOM 771 O O . TYR A 1 95 ? 1.660 -0.667 -6.363 1.00 93.00 95 TYR A O 1
ATOM 779 N N . ALA A 1 96 ? -0.152 -1.986 -6.219 1.00 87.38 96 ALA A N 1
ATOM 780 C CA . ALA A 1 96 ? 0.586 -3.232 -6.366 1.00 87.38 96 ALA A CA 1
ATOM 781 C C . ALA A 1 96 ? -0.316 -4.346 -6.890 1.00 87.38 96 ALA A C 1
ATOM 783 O O . ALA A 1 96 ? -1.538 -4.316 -6.715 1.00 87.38 96 ALA A O 1
ATOM 784 N N . LEU A 1 97 ? 0.312 -5.337 -7.522 1.00 87.12 97 LEU A N 1
ATOM 785 C CA . LEU A 1 97 ? -0.301 -6.635 -7.771 1.00 87.12 97 LEU A CA 1
ATOM 786 C C . LEU A 1 97 ? -0.555 -7.366 -6.450 1.00 87.12 97 LEU A C 1
ATOM 788 O O . LEU A 1 97 ? 0.185 -7.197 -5.483 1.00 87.12 97 LEU A O 1
ATOM 792 N N . GLY A 1 98 ? -1.575 -8.218 -6.446 1.00 88.00 98 GLY A N 1
ATOM 793 C CA . GLY A 1 98 ? -1.950 -8.991 -5.271 1.00 88.00 98 GLY A CA 1
ATOM 794 C C . GLY A 1 98 ? -2.787 -8.211 -4.259 1.00 88.00 98 GLY A C 1
ATOM 795 O O . GLY A 1 98 ? -3.274 -7.106 -4.499 1.00 88.00 98 GLY A O 1
ATOM 796 N N . GLN A 1 99 ? -3.036 -8.847 -3.125 1.00 91.50 99 GLN A N 1
ATOM 797 C CA . GLN A 1 99 ? -3.934 -8.321 -2.107 1.00 91.50 99 GLN A CA 1
ATOM 798 C C . GLN A 1 99 ? -3.319 -7.161 -1.307 1.00 91.50 99 GLN A C 1
ATOM 800 O O . GLN A 1 99 ? -2.132 -7.177 -0.988 1.00 91.50 99 GLN A O 1
ATOM 805 N N . SER A 1 100 ? -4.148 -6.182 -0.922 1.00 93.31 100 SER A N 1
ATOM 806 C CA . SER A 1 100 ? -3.733 -5.128 0.016 1.00 93.31 100 SER A CA 1
ATOM 807 C C . SER A 1 100 ? -3.561 -5.672 1.443 1.00 93.31 100 SER A C 1
ATOM 809 O O . SER A 1 100 ? -4.184 -6.683 1.789 1.00 93.31 100 SER A O 1
ATOM 811 N N . PRO A 1 101 ? -2.814 -4.977 2.325 1.00 92.12 101 PRO A N 1
ATOM 812 C CA . PRO A 1 101 ? -2.688 -5.370 3.733 1.00 92.12 101 PRO A CA 1
ATOM 813 C C . PRO A 1 101 ? -4.030 -5.499 4.476 1.00 92.12 101 PRO A C 1
ATOM 815 O O . PRO A 1 101 ? -4.144 -6.254 5.437 1.00 92.12 101 PRO A O 1
ATOM 818 N N . TYR A 1 102 ? -5.080 -4.809 4.022 1.00 96.12 102 TYR A N 1
ATOM 819 C CA . TYR A 1 102 ? -6.410 -4.859 4.641 1.00 96.12 102 TYR A CA 1
ATOM 820 C C . TYR A 1 102 ? -7.286 -6.036 4.192 1.00 96.12 102 TYR A C 1
ATOM 822 O O . TYR A 1 102 ? -8.426 -6.135 4.643 1.00 96.12 102 TYR A O 1
ATOM 830 N N . ALA A 1 103 ? -6.800 -6.891 3.291 1.00 93.94 103 ALA A N 1
ATOM 831 C CA . ALA A 1 103 ? -7.520 -8.073 2.829 1.00 93.94 103 ALA A CA 1
ATOM 832 C C . ALA A 1 103 ? -7.318 -9.256 3.799 1.00 93.94 103 ALA A C 1
ATOM 834 O O . ALA A 1 103 ? -7.675 -9.174 4.981 1.00 93.94 103 ALA A O 1
ATOM 835 N N . ASP A 1 104 ? -6.744 -10.361 3.322 1.00 93.06 104 ASP A N 1
ATOM 836 C CA . ASP A 1 104 ? -6.589 -11.579 4.119 1.00 93.06 104 ASP A CA 1
ATOM 837 C C . ASP A 1 104 ? -5.646 -11.358 5.307 1.00 93.06 104 ASP A C 1
ATOM 839 O O . ASP A 1 104 ? -5.875 -11.914 6.377 1.00 93.06 104 ASP A O 1
ATOM 843 N N . TYR A 1 105 ? -4.634 -10.495 5.169 1.00 92.44 105 TYR A N 1
ATOM 844 C CA . TYR A 1 105 ? -3.689 -10.217 6.252 1.00 92.44 105 TYR A CA 1
ATOM 845 C C . TYR A 1 105 ? -4.375 -9.603 7.479 1.00 92.44 105 TYR A C 1
ATOM 847 O O . TYR A 1 105 ? -4.276 -10.164 8.571 1.00 92.44 105 TYR A O 1
ATOM 855 N N . LEU A 1 106 ? -5.119 -8.501 7.320 1.00 95.50 106 LEU A N 1
ATOM 856 C CA . LEU A 1 106 ? -5.881 -7.918 8.429 1.00 95.50 106 LEU A CA 1
ATOM 857 C C . LEU A 1 106 ? -6.929 -8.899 8.972 1.00 95.50 106 LEU A C 1
ATOM 859 O O . LEU A 1 106 ? -7.111 -8.991 10.185 1.00 95.50 106 LEU A O 1
ATOM 863 N N . SER A 1 107 ? -7.607 -9.645 8.098 1.00 94.62 107 SER A N 1
ATOM 864 C CA . SER A 1 107 ? -8.626 -10.613 8.522 1.00 94.62 107 SER A CA 1
ATOM 865 C C . SER A 1 107 ? -8.023 -11.715 9.405 1.00 94.62 107 SER A C 1
ATOM 867 O O . SER A 1 107 ? -8.548 -12.005 10.482 1.00 94.62 107 SER A O 1
ATOM 869 N N . ASN A 1 108 ? -6.866 -12.253 9.012 1.00 94.94 108 ASN A N 1
ATOM 870 C CA . ASN A 1 108 ? -6.112 -13.236 9.789 1.00 94.94 108 ASN A CA 1
ATOM 871 C C . ASN A 1 108 ? -5.576 -12.636 11.095 1.00 94.94 108 ASN A C 1
ATOM 873 O O . ASN A 1 108 ? -5.630 -13.287 12.138 1.00 94.94 108 ASN A O 1
ATOM 877 N N . TYR A 1 109 ? -5.103 -11.385 11.065 1.00 95.31 109 TYR A N 1
ATOM 878 C CA . TYR A 1 109 ? -4.650 -10.669 12.259 1.00 95.31 109 TYR A CA 1
ATOM 879 C C . TYR A 1 109 ? -5.772 -10.531 13.293 1.00 95.31 109 TYR A C 1
ATOM 881 O O . TYR A 1 109 ? -5.583 -10.830 14.475 1.00 95.31 109 TYR A O 1
ATOM 889 N N . ILE A 1 110 ? -6.961 -10.119 12.843 1.00 95.50 110 ILE A N 1
ATOM 890 C CA . ILE A 1 110 ? -8.138 -9.978 13.701 1.00 95.50 110 ILE A CA 1
ATOM 891 C C . ILE A 1 110 ? -8.539 -11.328 14.295 1.00 95.50 110 ILE A C 1
ATOM 893 O O . ILE A 1 110 ? -8.821 -11.378 15.490 1.00 95.50 110 ILE A O 1
ATOM 897 N N . GLU A 1 111 ? -8.529 -12.415 13.518 1.00 94.94 111 GLU A N 1
ATOM 898 C CA . GLU A 1 111 ? -8.893 -13.740 14.039 1.00 94.94 111 GLU A CA 1
ATOM 899 C C . GLU A 1 111 ? -7.874 -14.255 15.071 1.00 94.94 111 GLU A C 1
ATOM 901 O O . GLU A 1 111 ? -8.262 -14.778 16.114 1.00 94.94 111 GLU A O 1
ATOM 906 N N . LEU A 1 112 ? -6.573 -14.027 14.861 1.00 94.50 112 LEU A N 1
ATOM 907 C CA . LEU A 1 112 ? -5.528 -14.406 15.824 1.00 94.50 112 LEU A CA 1
ATOM 908 C C . LEU A 1 112 ? -5.581 -13.587 17.125 1.00 94.50 112 LEU A C 1
ATOM 910 O O . LEU A 1 112 ? -5.164 -14.064 18.180 1.00 94.50 112 LEU A O 1
ATOM 914 N N . LYS A 1 113 ? -6.116 -12.363 17.075 1.00 94.00 113 LYS A N 1
ATOM 915 C CA . LYS A 1 113 ? -6.306 -11.474 18.236 1.00 94.00 113 LYS A CA 1
ATOM 916 C C . LYS A 1 113 ? -7.789 -11.236 18.528 1.00 94.00 113 LYS A C 1
ATOM 918 O O . LYS A 1 113 ? -8.159 -10.169 19.018 1.00 94.00 113 LYS A O 1
ATOM 923 N N . LYS A 1 114 ? -8.648 -12.222 18.263 1.00 93.69 114 LYS A N 1
ATOM 924 C CA . LYS A 1 114 ? -10.114 -12.080 18.297 1.00 93.69 114 LYS A CA 1
ATOM 925 C C . LYS A 1 114 ? -10.652 -11.437 19.568 1.00 93.69 114 LYS A C 1
ATOM 927 O O . LYS A 1 114 ? -11.497 -10.551 19.486 1.00 93.69 114 LYS A O 1
ATOM 932 N N . GLU A 1 115 ? -10.123 -11.812 20.732 1.00 91.69 115 GLU A N 1
ATOM 933 C CA . GLU A 1 115 ? -10.540 -11.226 22.013 1.00 91.69 115 GLU A CA 1
ATOM 934 C C . GLU A 1 115 ? -10.204 -9.729 22.126 1.00 91.69 115 GLU A C 1
ATOM 936 O O . GLU A 1 115 ? -10.985 -8.977 22.705 1.00 91.69 115 GLU A O 1
ATOM 941 N N . LYS A 1 116 ? -9.110 -9.260 21.508 1.00 89.69 116 LYS A N 1
ATOM 942 C CA . LYS A 1 116 ? -8.753 -7.830 21.458 1.00 89.69 116 LYS A CA 1
ATOM 943 C C . LYS A 1 116 ? -9.756 -7.024 20.631 1.00 89.69 116 LYS A C 1
ATOM 945 O O . LYS A 1 116 ? -10.092 -5.897 20.988 1.00 89.69 116 LYS A O 1
ATOM 950 N N . PHE A 1 117 ? -10.243 -7.608 19.539 1.00 92.38 117 PHE A N 1
ATOM 951 C CA . PHE A 1 117 ? -11.126 -6.950 18.570 1.00 92.38 117 PHE A CA 1
ATOM 952 C C . PHE A 1 117 ? -12.620 -7.188 18.814 1.00 92.38 117 PHE A C 1
ATOM 954 O O . PHE A 1 117 ? -13.476 -6.541 18.201 1.00 92.38 117 PHE A O 1
ATOM 961 N N . LYS A 1 118 ? -12.956 -8.090 19.736 1.00 90.75 118 LYS A N 1
ATOM 962 C CA . LYS A 1 118 ? -14.330 -8.413 20.106 1.00 90.75 118 LYS A CA 1
ATOM 963 C C . LYS A 1 118 ? -15.064 -7.167 20.587 1.00 90.75 118 LYS A C 1
ATOM 965 O O . LYS A 1 118 ? -14.602 -6.448 21.466 1.00 90.75 118 LYS A O 1
ATOM 970 N N . ASN A 1 119 ? -16.239 -6.927 20.008 1.00 88.38 119 ASN A N 1
ATOM 971 C CA . ASN A 1 119 ? -17.083 -5.769 20.312 1.00 88.38 119 ASN A CA 1
ATOM 972 C C . ASN A 1 119 ? -16.395 -4.405 20.129 1.00 88.38 119 ASN A C 1
ATOM 974 O O . ASN A 1 119 ? -16.869 -3.416 20.679 1.00 88.38 119 ASN A O 1
ATOM 978 N N . LYS A 1 120 ? -15.342 -4.323 19.308 1.00 90.88 120 LYS A N 1
ATOM 979 C CA . LYS A 1 120 ? -14.700 -3.056 18.950 1.00 90.88 120 LYS A CA 1
ATOM 980 C C . LYS A 1 120 ? -15.223 -2.518 17.626 1.00 90.88 120 LYS A C 1
ATOM 982 O O . LYS A 1 120 ? -15.702 -3.267 16.770 1.00 90.88 120 LYS A O 1
ATOM 987 N N . LYS A 1 121 ? -15.154 -1.204 17.462 1.00 92.19 121 LYS A N 1
ATOM 988 C CA . LYS A 1 121 ? -15.262 -0.524 16.172 1.00 92.19 121 LYS A CA 1
ATOM 989 C C . LYS A 1 121 ? -13.848 -0.356 15.622 1.00 92.19 121 LYS A C 1
ATOM 991 O O . LYS A 1 121 ? -12.960 0.071 16.353 1.00 92.19 121 LYS A O 1
ATOM 996 N N . LEU A 1 122 ? -13.664 -0.692 14.347 1.00 94.69 122 LEU A N 1
ATOM 997 C CA . LEU A 1 122 ? -12.386 -0.561 13.652 1.00 94.69 122 LEU A CA 1
ATOM 998 C C . LEU A 1 122 ? -12.493 0.525 12.591 1.00 94.69 122 LEU A C 1
ATOM 1000 O O . LEU A 1 122 ? -13.421 0.515 11.781 1.00 94.69 122 LEU A O 1
ATOM 1004 N N . THR A 1 123 ? -11.527 1.434 12.592 1.00 96.19 123 THR A N 1
ATOM 1005 C CA . THR A 1 123 ? -11.334 2.419 11.527 1.00 96.19 123 THR A CA 1
ATOM 1006 C C . THR A 1 123 ? -9.984 2.144 10.877 1.00 96.19 123 THR A C 1
ATOM 1008 O O . THR A 1 123 ? -8.975 2.061 11.571 1.00 96.19 123 THR A O 1
ATOM 1011 N N . LEU A 1 124 ? -9.962 1.959 9.557 1.00 97.94 124 LEU A N 1
ATOM 1012 C CA . LEU A 1 124 ? -8.736 1.639 8.824 1.00 97.94 124 LEU A CA 1
ATOM 1013 C C . LEU A 1 124 ? -7.851 2.883 8.692 1.00 97.94 124 LEU A C 1
ATOM 1015 O O . LEU A 1 124 ? -8.355 3.956 8.342 1.00 97.94 124 LEU A O 1
ATOM 1019 N N . LEU A 1 125 ? -6.553 2.727 8.954 1.00 97.50 125 LEU A N 1
ATOM 1020 C CA . LEU A 1 125 ? -5.594 3.827 9.005 1.00 97.50 125 LEU A CA 1
ATOM 1021 C C . LEU A 1 125 ? -4.452 3.681 8.004 1.00 97.50 125 LEU A C 1
ATOM 1023 O O . LEU A 1 125 ? -3.808 2.636 7.990 1.00 97.50 125 LEU A O 1
ATOM 1027 N N . TYR A 1 126 ? -4.162 4.743 7.257 1.00 95.62 126 TYR A N 1
ATOM 1028 C CA . TYR A 1 126 ? -3.029 4.899 6.352 1.00 95.62 126 TYR A CA 1
ATOM 1029 C C . TYR A 1 126 ? -2.311 6.227 6.639 1.00 95.62 126 TYR A C 1
ATOM 1031 O O . TYR A 1 126 ? -2.821 7.304 6.309 1.00 95.62 126 TYR A O 1
ATOM 1039 N N . ASP A 1 127 ? -1.123 6.142 7.238 1.00 90.44 127 ASP A N 1
ATOM 1040 C CA . ASP A 1 127 ? -0.243 7.288 7.529 1.00 90.44 127 ASP A CA 1
ATOM 1041 C C . ASP A 1 127 ? 0.901 7.433 6.504 1.00 90.44 127 ASP A C 1
ATOM 1043 O O . ASP A 1 127 ? 1.712 8.354 6.592 1.00 90.44 127 ASP A O 1
ATOM 1047 N N . GLY A 1 128 ? 0.952 6.559 5.495 1.00 83.38 128 GLY A N 1
ATOM 1048 C CA . GLY A 1 128 ? 1.948 6.580 4.427 1.00 83.38 128 GLY A CA 1
ATOM 1049 C C . GLY A 1 128 ? 2.345 5.175 3.970 1.00 83.38 128 GLY A C 1
ATOM 1050 O O . GLY A 1 128 ? 1.841 4.190 4.514 1.00 83.38 128 GLY A O 1
ATOM 1051 N N . PRO A 1 129 ? 3.254 5.070 2.985 1.00 78.00 129 PRO A N 1
ATOM 1052 C CA . PRO A 1 129 ? 3.754 3.783 2.514 1.00 78.00 129 PRO A CA 1
ATOM 1053 C C . PRO A 1 129 ? 4.280 2.941 3.678 1.00 78.00 129 PRO A C 1
ATOM 1055 O O . PRO A 1 129 ? 5.062 3.427 4.496 1.00 78.00 129 PRO A O 1
ATOM 1058 N N . SER A 1 130 ? 3.827 1.690 3.758 1.00 75.88 130 SER A N 1
ATOM 1059 C CA . SER A 1 130 ? 4.131 0.746 4.849 1.00 75.88 130 SER A CA 1
ATOM 1060 C C . SER A 1 130 ? 3.630 1.141 6.247 1.00 75.88 130 SER A C 1
ATOM 1062 O O . SER A 1 130 ? 3.899 0.414 7.197 1.00 75.88 130 SER A O 1
ATOM 1064 N N . LEU A 1 131 ? 2.891 2.244 6.398 1.00 85.06 131 LEU A N 1
ATOM 1065 C CA . LEU A 1 131 ? 2.301 2.684 7.667 1.00 85.06 131 LEU A CA 1
ATOM 1066 C C . LEU A 1 131 ? 0.800 2.391 7.666 1.00 85.06 131 LEU A C 1
ATOM 1068 O O . LEU A 1 131 ? -0.046 3.275 7.488 1.00 85.06 131 LEU A O 1
ATOM 1072 N N . TYR A 1 132 ? 0.499 1.108 7.840 1.00 91.69 132 TYR A N 1
ATOM 1073 C CA . TYR A 1 132 ? -0.846 0.554 7.855 1.00 91.69 132 TYR A CA 1
ATOM 1074 C C . TYR A 1 132 ? -1.287 0.260 9.282 1.00 91.69 132 TYR A C 1
ATOM 1076 O O . TYR A 1 132 ? -0.557 -0.340 10.065 1.00 91.69 132 TYR A O 1
ATOM 1084 N N . GLY A 1 133 ? -2.519 0.621 9.622 1.00 95.00 133 GLY A N 1
ATOM 1085 C CA . GLY A 1 133 ? -3.034 0.346 10.953 1.00 95.00 133 GLY A CA 1
ATOM 1086 C C . GLY A 1 133 ? -4.545 0.276 11.041 1.00 95.00 133 GLY A C 1
ATOM 1087 O O . GLY A 1 133 ? -5.278 0.458 10.066 1.00 95.00 133 GLY A O 1
ATOM 1088 N N . VAL A 1 134 ? -5.009 0.020 12.257 1.00 96.75 134 VAL A N 1
ATOM 1089 C CA . VAL A 1 134 ? -6.411 0.133 12.645 1.00 96.75 134 VAL A CA 1
ATOM 1090 C C . VAL A 1 134 ? -6.521 0.943 13.931 1.00 96.75 134 VAL A C 1
ATOM 1092 O O . VAL A 1 134 ? -5.813 0.687 14.903 1.00 96.75 134 VAL A O 1
ATOM 1095 N N . LEU A 1 135 ? -7.426 1.918 13.942 1.00 95.12 135 LEU A N 1
ATOM 1096 C CA . LEU A 1 135 ? -7.898 2.550 15.166 1.00 95.12 135 LEU A CA 1
ATOM 1097 C C . LEU A 1 135 ? -8.999 1.669 15.749 1.00 95.12 135 LEU A C 1
ATOM 1099 O O . LEU A 1 135 ? -10.021 1.426 15.100 1.00 95.12 135 LEU A O 1
ATOM 1103 N N . VAL A 1 136 ? -8.778 1.208 16.970 1.00 94.12 136 VAL A N 1
ATOM 1104 C CA . VAL A 1 136 ? -9.688 0.368 17.738 1.00 94.12 136 VAL A CA 1
ATOM 1105 C C . VAL A 1 136 ? -10.385 1.230 18.779 1.00 94.12 136 VAL A C 1
ATOM 1107 O O . VAL A 1 136 ? -9.738 1.874 19.604 1.00 94.12 136 VAL A O 1
ATOM 1110 N N . GLU A 1 137 ? -11.713 1.233 18.741 1.00 90.94 137 GLU A N 1
ATOM 1111 C CA . GLU A 1 137 ? -12.556 1.958 19.690 1.00 90.94 137 GLU A CA 1
ATOM 1112 C C . GLU A 1 137 ? -13.541 0.991 20.355 1.00 90.94 137 GLU A C 1
ATOM 1114 O O . GLU A 1 137 ? -14.110 0.108 19.706 1.00 90.94 137 GLU A O 1
ATOM 1119 N N . GLU A 1 138 ? -13.787 1.171 21.649 1.00 87.25 138 GLU A N 1
ATOM 1120 C CA . GLU A 1 138 ? -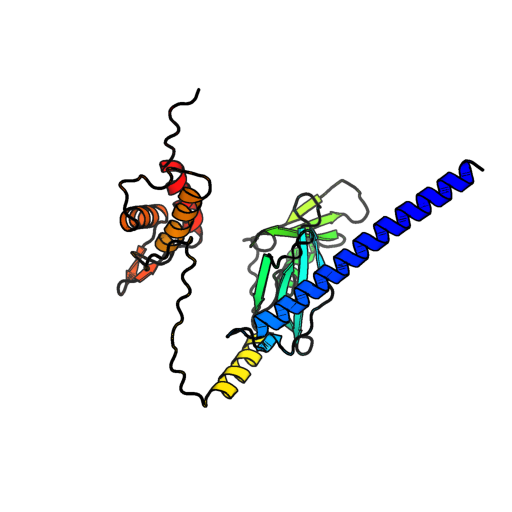14.893 0.504 22.338 1.00 87.25 138 GLU A CA 1
ATOM 1121 C C . GLU A 1 138 ? -16.241 0.895 21.711 1.00 87.25 138 GLU A C 1
ATOM 1123 O O . GLU A 1 138 ? -16.534 2.077 21.494 1.00 87.25 138 GLU A O 1
ATOM 1128 N N . LYS A 1 139 ? -17.107 -0.089 21.438 1.00 75.38 139 LYS A N 1
ATOM 1129 C CA . LYS A 1 139 ? -18.484 0.213 21.027 1.00 75.38 139 LYS A CA 1
ATOM 1130 C C . LYS A 1 139 ? -19.213 0.896 22.193 1.00 75.38 139 LYS A C 1
ATOM 1132 O O . LYS A 1 139 ? -19.228 0.380 23.304 1.00 75.38 139 LYS A O 1
ATOM 1137 N N . ASN A 1 140 ? -19.878 2.017 21.911 1.00 66.44 140 ASN A N 1
ATOM 1138 C CA . ASN A 1 140 ? -20.749 2.769 22.832 1.00 66.44 140 ASN A CA 1
ATOM 1139 C C . ASN A 1 140 ? -20.066 3.621 23.922 1.00 66.44 140 ASN A C 1
ATOM 1141 O O . ASN A 1 140 ? -20.766 4.155 24.780 1.00 66.44 140 ASN A O 1
ATOM 1145 N N . THR A 1 141 ? -18.749 3.845 23.870 1.00 60.72 141 THR A N 1
ATOM 1146 C CA . THR A 1 141 ? -18.081 4.850 24.720 1.00 60.72 141 THR A CA 1
ATOM 1147 C C . THR A 1 141 ? -17.346 5.875 23.867 1.00 60.72 141 THR A C 1
ATOM 1149 O O . THR A 1 141 ? -16.285 5.608 23.312 1.00 60.72 141 THR A O 1
ATOM 1152 N N . VAL A 1 142 ? -17.909 7.080 23.758 1.00 57.31 142 VAL A N 1
ATOM 1153 C CA . VAL A 1 142 ? -17.264 8.190 23.046 1.00 57.31 142 VAL A CA 1
ATOM 1154 C C . VAL A 1 142 ? -16.094 8.708 23.890 1.00 57.31 142 VAL A C 1
ATOM 1156 O O . VAL A 1 142 ? -16.291 9.174 25.009 1.00 57.31 142 VAL A O 1
ATOM 1159 N N . GLY A 1 143 ? -14.873 8.630 23.354 1.00 55.69 143 GLY A N 1
ATOM 1160 C CA . GLY A 1 143 ? -13.700 9.336 23.891 1.00 55.69 143 GLY A CA 1
ATOM 1161 C C . GLY A 1 143 ? -12.926 8.652 25.026 1.00 55.69 143 GLY A C 1
ATOM 1162 O O . GLY A 1 143 ? -11.980 9.248 25.534 1.00 55.69 143 GLY A O 1
ATOM 1163 N N . LYS A 1 144 ? -13.263 7.415 25.414 1.00 59.69 144 LYS A N 1
ATOM 1164 C CA . LYS A 1 144 ? -12.450 6.596 26.335 1.00 59.69 144 LYS A CA 1
ATOM 1165 C C . LYS A 1 144 ? -12.046 5.288 25.647 1.00 59.69 144 LYS A C 1
ATOM 1167 O O . LYS A 1 144 ? -12.911 4.597 25.125 1.00 59.69 144 LYS A O 1
ATOM 1172 N N . GLY A 1 145 ? -10.747 4.966 25.659 1.00 70.56 145 GLY A N 1
ATOM 1173 C CA . GLY A 1 145 ? -10.214 3.689 25.159 1.00 70.56 145 GLY A CA 1
ATOM 1174 C C . GLY A 1 145 ? -9.991 3.614 23.643 1.00 70.56 145 GLY A C 1
ATOM 1175 O O . GLY A 1 145 ? -10.453 2.664 23.017 1.00 70.56 145 GLY A O 1
ATOM 1176 N N . LYS A 1 146 ? -9.307 4.606 23.053 1.00 86.88 146 LYS A N 1
ATOM 1177 C CA . LYS A 1 146 ? -8.809 4.531 21.669 1.00 86.88 146 LYS A CA 1
ATOM 1178 C C . LYS A 1 146 ? -7.403 3.931 21.650 1.00 86.88 146 LYS A C 1
ATOM 1180 O O . LYS A 1 146 ? -6.548 4.375 22.412 1.00 86.88 146 LYS A O 1
ATOM 1185 N N . GLU A 1 147 ? -7.163 2.973 20.767 1.00 92.56 147 GLU A N 1
ATOM 1186 C CA . GLU A 1 147 ? -5.843 2.372 20.550 1.00 92.56 147 GLU A CA 1
ATOM 1187 C C . GLU A 1 147 ? -5.553 2.304 19.049 1.00 92.56 147 GLU A C 1
ATOM 1189 O O . GLU A 1 147 ? -6.407 1.876 18.274 1.00 92.56 147 GLU A O 1
ATOM 1194 N N . ILE A 1 148 ? -4.354 2.710 18.635 1.00 93.12 148 ILE A N 1
ATOM 1195 C CA . ILE A 1 148 ? -3.869 2.500 17.268 1.00 93.12 148 ILE A CA 1
ATOM 1196 C C . ILE A 1 148 ? -3.011 1.239 17.260 1.00 93.12 148 ILE A C 1
ATOM 1198 O O . ILE A 1 148 ? -2.084 1.112 18.057 1.00 93.12 148 ILE A O 1
ATOM 1202 N N . ILE A 1 149 ? -3.318 0.322 16.347 1.00 92.81 149 ILE A N 1
ATOM 1203 C CA . ILE A 1 149 ? -2.559 -0.910 16.140 1.00 92.81 149 ILE A CA 1
ATOM 1204 C C . ILE A 1 149 ? -1.990 -0.895 14.726 1.00 92.81 149 ILE A C 1
ATOM 1206 O O . ILE A 1 149 ? -2.748 -0.950 13.756 1.00 92.81 149 ILE A O 1
ATOM 1210 N N . ASP A 1 150 ? -0.664 -0.871 14.622 1.00 91.31 150 ASP A N 1
ATOM 1211 C CA . ASP A 1 150 ? 0.047 -1.247 13.400 1.00 91.31 150 ASP A CA 1
ATOM 1212 C C . ASP A 1 150 ? 0.080 -2.775 13.323 1.00 91.31 150 ASP A C 1
ATOM 1214 O O . ASP A 1 150 ? 0.879 -3.444 13.981 1.00 91.31 150 ASP A O 1
ATOM 1218 N N . PHE A 1 151 ? -0.856 -3.333 12.561 1.00 89.44 151 PHE A N 1
ATOM 1219 C CA . PHE A 1 151 ? -0.986 -4.779 12.422 1.00 89.44 151 PHE A CA 1
ATOM 1220 C C . PHE A 1 151 ? 0.070 -5.368 11.479 1.00 89.44 151 PHE A C 1
ATOM 1222 O O . PHE A 1 151 ? 0.281 -6.576 11.500 1.00 89.44 151 PHE A O 1
ATOM 1229 N N . THR A 1 152 ? 0.740 -4.540 10.671 1.00 84.81 152 THR A N 1
ATOM 1230 C CA . THR A 1 152 ? 1.765 -4.980 9.713 1.00 84.81 152 THR A CA 1
ATOM 1231 C C . THR A 1 152 ? 3.148 -5.143 10.335 1.00 84.81 152 THR A C 1
ATOM 1233 O O . THR A 1 152 ? 3.987 -5.849 9.779 1.00 84.81 152 THR A O 1
ATOM 1236 N N . ASN A 1 153 ? 3.373 -4.542 11.506 1.00 84.75 153 ASN A N 1
ATOM 1237 C CA . ASN A 1 153 ? 4.645 -4.581 12.227 1.00 84.75 153 ASN A CA 1
ATOM 1238 C C . ASN A 1 153 ? 4.547 -5.250 13.617 1.00 84.75 153 ASN A C 1
ATOM 1240 O O . ASN A 1 153 ? 5.452 -5.133 14.447 1.00 84.75 153 ASN A O 1
ATOM 1244 N N . ASP A 1 154 ? 3.453 -5.960 13.906 1.00 84.44 154 ASP A N 1
ATOM 1245 C CA . ASP A 1 154 ? 3.292 -6.689 15.167 1.00 84.44 154 ASP A CA 1
ATOM 1246 C C . ASP A 1 154 ? 4.134 -7.976 15.175 1.00 84.44 154 ASP A C 1
ATOM 1248 O O . ASP A 1 154 ? 3.681 -9.057 14.794 1.00 84.44 154 ASP A O 1
ATOM 1252 N N . GLY A 1 155 ? 5.362 -7.873 15.685 1.00 83.31 155 GLY A N 1
ATOM 1253 C CA . GLY A 1 155 ? 6.281 -9.006 15.822 1.00 83.31 155 GLY A CA 1
ATOM 1254 C C . GLY A 1 155 ? 5.814 -10.122 16.770 1.00 83.31 155 GLY A C 1
ATOM 1255 O O . GLY A 1 155 ? 6.471 -11.161 16.837 1.00 83.31 155 GLY A O 1
ATOM 1256 N N . SER A 1 156 ? 4.703 -9.946 17.503 1.00 83.88 156 SER A N 1
ATOM 1257 C CA . SER A 1 156 ? 4.131 -11.003 18.350 1.00 83.88 156 SER A CA 1
ATOM 1258 C C . SER A 1 156 ? 3.358 -12.060 17.559 1.00 83.88 156 SER A C 1
ATOM 1260 O O . SER A 1 156 ? 3.060 -13.125 18.102 1.00 83.88 156 SER A O 1
ATOM 1262 N N . ILE A 1 157 ? 3.042 -11.791 16.288 1.00 81.88 157 ILE A N 1
ATOM 1263 C CA . ILE A 1 157 ? 2.317 -12.710 15.415 1.00 81.88 157 ILE A CA 1
ATOM 1264 C C . ILE A 1 157 ? 3.120 -12.943 14.141 1.00 81.88 157 ILE A C 1
ATOM 1266 O O . ILE A 1 157 ? 3.635 -12.016 13.526 1.00 81.88 157 ILE A O 1
ATOM 1270 N N . LYS A 1 158 ? 3.178 -14.199 13.700 1.00 85.56 158 LYS A N 1
ATOM 1271 C CA . LYS A 1 158 ? 3.608 -14.534 12.343 1.00 85.56 158 LYS A CA 1
ATOM 1272 C C . LYS A 1 158 ? 2.373 -14.802 11.501 1.00 85.56 158 LYS A C 1
ATOM 1274 O O . LYS A 1 158 ? 1.681 -15.791 11.728 1.00 85.56 158 LYS A O 1
ATOM 1279 N N . ILE A 1 159 ? 2.102 -13.907 10.560 1.00 84.94 159 ILE A N 1
ATOM 1280 C CA . ILE A 1 159 ? 1.043 -14.069 9.568 1.00 84.94 159 ILE A CA 1
ATOM 1281 C C . ILE A 1 159 ? 1.720 -14.334 8.234 1.00 84.94 159 ILE A C 1
ATOM 1283 O O . ILE A 1 159 ? 2.479 -13.498 7.748 1.00 84.94 159 ILE A O 1
ATOM 1287 N N . ASP A 1 160 ? 1.444 -15.503 7.671 1.00 84.81 160 ASP A N 1
ATOM 1288 C CA . ASP A 1 160 ? 1.864 -15.866 6.325 1.00 84.81 160 ASP A CA 1
ATOM 1289 C C . ASP A 1 160 ? 0.648 -15.783 5.401 1.00 84.81 160 ASP A C 1
ATOM 1291 O O . ASP A 1 160 ? -0.345 -16.493 5.585 1.00 84.81 160 ASP A O 1
ATOM 1295 N N . VAL A 1 161 ? 0.688 -14.843 4.460 1.00 84.50 161 VAL A N 1
ATOM 1296 C CA . VAL A 1 161 ? -0.366 -14.611 3.471 1.00 84.50 161 VAL A CA 1
ATOM 1297 C C . VAL A 1 161 ? 0.310 -14.545 2.113 1.00 84.50 161 VAL A C 1
ATOM 1299 O O . VAL A 1 161 ? 1.066 -13.615 1.836 1.00 84.50 161 VAL A O 1
ATOM 1302 N N . ASP A 1 162 ? -0.010 -15.497 1.239 1.00 86.50 162 ASP A N 1
ATOM 1303 C CA . ASP A 1 162 ? 0.355 -15.401 -0.172 1.00 86.50 162 ASP A CA 1
ATOM 1304 C C . ASP A 1 162 ? -0.562 -14.380 -0.857 1.00 86.50 162 ASP A C 1
ATOM 1306 O O . ASP A 1 162 ? -1.614 -14.719 -1.405 1.00 86.50 162 ASP A O 1
ATOM 1310 N N . THR A 1 163 ? -0.164 -13.107 -0.818 1.00 84.50 163 THR A N 1
ATOM 1311 C CA . THR A 1 163 ? -0.899 -12.003 -1.457 1.00 84.50 163 THR A CA 1
ATOM 1312 C C . THR A 1 163 ? -0.984 -12.164 -2.976 1.00 84.50 163 THR A C 1
ATOM 1314 O O . THR A 1 163 ? -1.842 -11.542 -3.604 1.00 84.50 163 THR A O 1
ATOM 1317 N N . MET A 1 164 ? -0.137 -13.017 -3.563 1.00 84.06 164 MET A N 1
ATOM 1318 C CA . MET A 1 164 ? -0.036 -13.257 -5.000 1.00 84.06 164 MET A CA 1
ATOM 1319 C C . MET A 1 164 ? -0.783 -14.516 -5.464 1.00 84.06 164 MET A C 1
ATOM 1321 O O . MET A 1 164 ? -0.826 -14.778 -6.670 1.00 84.06 164 MET A O 1
ATOM 1325 N N . LYS A 1 165 ? -1.397 -15.283 -4.548 1.00 89.19 165 LYS A N 1
ATOM 1326 C CA . LYS A 1 165 ? -2.038 -16.581 -4.840 1.00 89.19 165 LYS A CA 1
ATOM 1327 C C . LYS A 1 165 ? -3.033 -16.530 -6.001 1.00 89.19 165 LYS A C 1
ATOM 1329 O O . LYS A 1 165 ? -3.097 -17.455 -6.804 1.00 89.19 165 LYS A O 1
ATOM 1334 N N . ASP A 1 166 ? -3.784 -15.435 -6.103 1.00 88.75 166 ASP A N 1
ATOM 1335 C CA . ASP A 1 166 ? -4.858 -15.279 -7.083 1.00 88.75 166 ASP A CA 1
ATOM 1336 C C . ASP A 1 166 ? -4.373 -14.711 -8.422 1.00 88.75 166 ASP A C 1
ATOM 1338 O O . ASP A 1 166 ? -5.033 -14.896 -9.442 1.00 88.75 166 ASP A O 1
ATOM 1342 N N . ILE A 1 167 ? -3.218 -14.041 -8.439 1.00 84.44 167 ILE A N 1
ATOM 1343 C CA . ILE A 1 167 ? -2.672 -13.411 -9.644 1.00 84.44 167 ILE A CA 1
ATOM 1344 C C . ILE A 1 167 ? -1.612 -14.262 -10.342 1.00 84.44 167 ILE A C 1
ATOM 1346 O O . ILE A 1 167 ? -1.511 -14.204 -11.565 1.00 84.44 167 ILE A O 1
ATOM 1350 N N . ARG A 1 168 ? -0.860 -15.092 -9.609 1.00 84.94 168 ARG A N 1
ATOM 1351 C CA . ARG A 1 168 ? 0.179 -15.962 -10.183 1.00 84.94 168 ARG A CA 1
ATOM 1352 C C . ARG A 1 168 ? -0.339 -16.824 -11.353 1.00 84.94 168 ARG A C 1
ATOM 1354 O O . ARG A 1 168 ? 0.280 -16.753 -12.412 1.00 84.94 168 ARG A O 1
ATOM 1361 N N . PRO A 1 169 ? -1.504 -17.503 -11.257 1.00 87.50 169 PRO A N 1
ATOM 1362 C CA . PRO A 1 169 ? -2.038 -18.279 -12.382 1.00 87.50 169 PRO A CA 1
ATOM 1363 C C . PRO A 1 169 ? -2.382 -17.417 -13.606 1.00 87.50 169 PRO A C 1
ATOM 1365 O O . PRO A 1 169 ? -2.227 -17.851 -14.743 1.00 87.50 169 PRO A O 1
ATOM 1368 N N . LEU A 1 170 ? -2.829 -16.176 -13.383 1.00 86.19 170 LEU A N 1
ATOM 1369 C CA . LEU A 1 170 ? -3.187 -15.247 -14.458 1.00 86.19 170 LEU A CA 1
ATOM 1370 C C . LEU A 1 170 ? -1.950 -14.714 -15.191 1.00 86.19 170 LEU A C 1
ATOM 1372 O O . LEU A 1 170 ? -2.006 -14.474 -16.395 1.00 86.19 170 LEU A O 1
ATOM 1376 N N . LEU A 1 171 ? -0.847 -14.509 -14.468 1.00 79.25 171 LEU A N 1
ATOM 1377 C CA . LEU A 1 171 ? 0.432 -14.102 -15.053 1.00 79.25 171 LEU A CA 1
ATOM 1378 C C . LEU A 1 171 ? 1.057 -15.243 -15.866 1.00 79.25 171 LEU A C 1
ATOM 1380 O O . LEU A 1 171 ? 1.564 -15.001 -16.958 1.00 79.25 171 LEU A O 1
ATOM 1384 N N . GLU A 1 172 ? 0.973 -16.479 -15.368 1.00 80.44 172 GLU A N 1
ATOM 1385 C CA . GLU A 1 172 ? 1.429 -17.672 -16.091 1.00 80.44 172 GLU A CA 1
ATOM 1386 C C . GLU A 1 172 ? 0.651 -17.882 -17.400 1.00 80.44 172 GLU A C 1
ATOM 1388 O O . GLU A 1 172 ? 1.256 -18.167 -18.432 1.00 80.44 172 GLU A O 1
ATOM 1393 N N . GLU A 1 173 ? -0.672 -17.677 -17.399 1.00 80.75 173 GLU A N 1
ATOM 1394 C CA . GLU A 1 173 ? -1.496 -17.751 -18.615 1.00 80.75 173 GLU A CA 1
ATOM 1395 C C . GLU A 1 173 ? -1.025 -16.753 -19.689 1.00 80.75 173 GLU A C 1
ATOM 1397 O O . GLU A 1 173 ? -0.943 -17.097 -20.870 1.00 80.75 173 GLU A O 1
ATOM 1402 N N . ILE A 1 174 ? -0.679 -15.527 -19.286 1.00 72.06 174 ILE A N 1
ATOM 1403 C CA . ILE A 1 174 ? -0.190 -14.488 -20.201 1.00 72.06 174 ILE A CA 1
ATOM 1404 C C . ILE A 1 174 ? 1.193 -14.847 -20.745 1.00 72.06 174 ILE A C 1
ATOM 1406 O O . ILE A 1 174 ? 1.410 -14.746 -21.950 1.00 72.06 174 ILE A O 1
ATOM 1410 N N . ASP A 1 175 ? 2.116 -15.313 -19.902 1.00 64.31 175 ASP A N 1
ATOM 1411 C CA . ASP A 1 175 ? 3.460 -15.709 -20.346 1.00 64.31 175 ASP A CA 1
ATOM 1412 C C . ASP A 1 175 ? 3.410 -16.874 -21.355 1.00 64.31 175 ASP A C 1
ATOM 1414 O O . ASP A 1 175 ? 4.106 -16.871 -22.375 1.00 64.31 175 ASP A O 1
ATOM 1418 N N . LEU A 1 176 ? 2.501 -17.833 -21.142 1.00 58.97 176 LEU A N 1
ATOM 1419 C CA . LEU A 1 176 ? 2.246 -18.926 -22.085 1.00 58.97 176 LEU A CA 1
ATOM 1420 C C . LEU A 1 176 ? 1.668 -18.442 -23.424 1.00 58.97 176 LEU A C 1
ATOM 1422 O O . LEU A 1 176 ? 1.992 -19.023 -24.459 1.00 58.97 176 LEU A O 1
ATOM 1426 N N . GLN A 1 177 ? 0.863 -17.374 -23.433 1.00 58.28 177 GLN A N 1
ATOM 1427 C CA . GLN A 1 177 ? 0.360 -16.748 -24.664 1.00 58.28 177 GLN A CA 1
ATOM 1428 C C . GLN A 1 177 ? 1.441 -15.939 -25.405 1.00 58.28 177 GLN A C 1
ATOM 1430 O O . GLN A 1 177 ? 1.380 -15.812 -26.627 1.00 58.28 177 GLN A O 1
ATOM 1435 N N . VAL A 1 178 ? 2.454 -15.426 -24.698 1.00 55.19 178 VAL A N 1
ATOM 1436 C CA . VAL A 1 178 ? 3.546 -14.606 -25.264 1.00 55.19 178 VAL A CA 1
ATOM 1437 C C . VAL A 1 178 ? 4.710 -15.456 -25.810 1.00 55.19 178 VAL A C 1
ATOM 1439 O O . VAL A 1 178 ? 5.565 -14.950 -26.540 1.00 55.19 178 VAL A O 1
ATOM 1442 N N . LYS A 1 179 ? 4.722 -16.773 -25.556 1.00 48.62 179 LYS A N 1
ATOM 1443 C CA . LYS A 1 179 ? 5.806 -17.711 -25.920 1.00 48.62 179 LYS A CA 1
ATOM 1444 C C . LYS A 1 179 ? 6.113 -17.886 -27.422 1.00 48.62 179 LYS A C 1
ATOM 1446 O O . LYS A 1 179 ? 6.988 -18.682 -27.755 1.00 48.62 179 LYS A O 1
ATOM 1451 N N . SER A 1 180 ? 5.477 -17.141 -28.331 1.00 43.53 180 SER A N 1
ATOM 1452 C CA . SER A 1 180 ? 5.821 -17.109 -29.764 1.00 43.53 180 SER A CA 1
ATOM 1453 C C . SER A 1 180 ? 6.412 -15.781 -30.256 1.00 43.53 180 SER A C 1
ATOM 1455 O O . SER A 1 180 ? 6.338 -15.491 -31.450 1.00 43.53 180 SER A O 1
ATOM 1457 N N . ILE A 1 181 ? 7.000 -14.962 -29.382 1.00 43.34 181 ILE A N 1
ATOM 1458 C CA . ILE A 1 181 ? 7.748 -13.772 -29.805 1.00 43.34 181 ILE A CA 1
ATOM 1459 C C . ILE A 1 181 ? 9.177 -13.894 -29.289 1.00 43.34 181 ILE A C 1
ATOM 1461 O O . ILE A 1 181 ? 9.423 -13.900 -28.085 1.00 43.34 181 ILE A O 1
ATOM 1465 N N . THR A 1 182 ? 10.144 -13.987 -30.201 1.00 38.81 182 THR A N 1
ATOM 1466 C CA . THR A 1 182 ? 11.553 -13.762 -29.875 1.00 38.81 182 THR A CA 1
ATOM 1467 C C . THR A 1 182 ? 11.694 -12.302 -29.451 1.00 38.81 182 THR A C 1
ATOM 1469 O O . THR A 1 182 ? 11.763 -11.403 -30.284 1.00 38.81 182 THR A O 1
ATOM 1472 N N . ILE A 1 183 ? 11.664 -12.050 -28.144 1.00 37.50 183 ILE A N 1
ATOM 1473 C CA . ILE A 1 183 ? 11.839 -10.711 -27.590 1.00 37.50 183 ILE A CA 1
ATOM 1474 C C . ILE A 1 183 ? 13.319 -10.344 -27.745 1.00 37.50 183 ILE A C 1
ATOM 1476 O O . ILE A 1 183 ? 14.156 -10.749 -26.942 1.00 37.50 183 ILE A O 1
ATOM 1480 N N . GLN A 1 184 ? 13.654 -9.546 -28.759 1.00 37.88 184 GLN A N 1
ATOM 1481 C CA . GLN A 1 184 ? 14.792 -8.641 -28.630 1.00 37.88 184 GLN A CA 1
ATOM 1482 C C . GLN A 1 184 ? 14.386 -7.595 -27.593 1.00 37.88 184 GLN A C 1
ATOM 1484 O O . GLN A 1 184 ? 13.627 -6.677 -27.890 1.00 37.88 184 GLN A O 1
ATOM 1489 N N . SER A 1 185 ? 14.829 -7.761 -26.348 1.00 32.62 185 SER A N 1
ATOM 1490 C CA . SER A 1 185 ? 14.637 -6.735 -25.331 1.00 32.62 185 SER A CA 1
ATOM 1491 C C . SER A 1 185 ? 15.539 -5.554 -25.677 1.00 32.62 185 SER A C 1
ATOM 1493 O O . SER A 1 185 ? 16.708 -5.519 -25.295 1.00 32.62 185 SER A O 1
ATOM 1495 N N . THR A 1 186 ? 15.020 -4.579 -26.411 1.00 41.00 186 THR A N 1
ATOM 1496 C CA . THR A 1 186 ? 15.586 -3.235 -26.385 1.00 41.00 186 THR A CA 1
ATOM 1497 C C . THR A 1 186 ? 15.220 -2.632 -25.036 1.00 41.00 186 THR A C 1
ATOM 1499 O O . THR A 1 186 ? 14.089 -2.223 -24.789 1.00 41.00 186 THR A O 1
ATOM 1502 N N . PHE A 1 187 ? 16.180 -2.662 -24.116 1.00 36.81 187 PHE A N 1
ATOM 1503 C CA . PHE A 1 187 ? 16.079 -1.972 -22.839 1.00 36.81 187 PHE A CA 1
ATOM 1504 C C . PHE A 1 187 ? 16.049 -0.467 -23.137 1.00 36.81 187 PHE A C 1
ATOM 1506 O O . PHE A 1 187 ? 17.066 0.107 -23.521 1.00 36.81 187 PHE A O 1
ATOM 1513 N N . ILE A 1 188 ? 14.876 0.164 -23.049 1.00 43.78 188 ILE A N 1
ATOM 1514 C CA . ILE A 1 188 ? 14.771 1.624 -23.125 1.00 43.78 188 ILE A CA 1
ATOM 1515 C C . ILE A 1 188 ? 15.002 2.140 -21.707 1.00 43.78 188 ILE A C 1
ATOM 1517 O O . ILE A 1 188 ? 14.126 2.063 -20.849 1.00 43.78 188 ILE A O 1
ATOM 1521 N N . GLU A 1 189 ? 16.220 2.603 -21.444 1.00 48.19 189 GLU A N 1
ATOM 1522 C CA . GLU A 1 189 ? 16.573 3.272 -20.196 1.00 48.19 189 GLU A CA 1
ATOM 1523 C C . GLU A 1 189 ? 16.034 4.713 -20.235 1.00 48.19 189 GLU A C 1
ATOM 1525 O O . GLU A 1 189 ? 16.620 5.590 -20.870 1.00 48.19 189 GLU A O 1
ATOM 1530 N N . GLU A 1 190 ? 14.906 4.979 -19.571 1.00 48.78 190 GLU A N 1
ATOM 1531 C CA . GLU A 1 190 ? 14.455 6.354 -19.333 1.00 48.78 190 GLU A CA 1
ATOM 1532 C C . GLU A 1 190 ? 15.162 6.926 -18.099 1.00 48.78 190 GLU A C 1
ATOM 1534 O O . GLU A 1 190 ? 14.806 6.646 -16.953 1.00 48.78 190 GLU A O 1
ATOM 1539 N N . LYS A 1 191 ? 16.188 7.750 -18.333 1.00 54.41 191 LYS A N 1
ATOM 1540 C CA . LYS A 1 191 ? 16.846 8.522 -17.274 1.00 54.41 191 LYS A CA 1
ATOM 1541 C C . LYS A 1 191 ? 15.986 9.727 -16.916 1.00 54.41 191 LYS A C 1
ATOM 1543 O O . LYS A 1 191 ? 15.811 10.638 -17.723 1.00 54.41 191 LYS A O 1
ATOM 1548 N N . LEU A 1 192 ? 15.491 9.767 -15.683 1.00 58.03 192 LEU A N 1
ATOM 1549 C CA . LEU A 1 192 ? 14.890 10.976 -15.126 1.00 58.03 192 LEU A CA 1
ATOM 1550 C C . LEU A 1 192 ? 15.995 12.029 -14.965 1.00 58.03 192 LEU A C 1
ATOM 1552 O O . LEU A 1 192 ? 16.944 11.812 -14.218 1.00 58.03 192 LEU A O 1
ATOM 1556 N N . SER A 1 193 ? 15.877 13.175 -15.642 1.00 58.03 193 SER A N 1
ATOM 1557 C CA . SER A 1 193 ? 16.949 14.186 -15.738 1.00 58.03 193 SER A CA 1
ATOM 1558 C C . SER A 1 193 ? 17.458 14.716 -14.392 1.00 58.03 193 SER A C 1
ATOM 1560 O O . SER A 1 193 ? 18.571 15.225 -14.315 1.00 58.03 193 SER A O 1
ATOM 1562 N N . ASN A 1 194 ? 16.646 14.594 -13.339 1.00 59.16 194 ASN A N 1
ATOM 1563 C CA . ASN A 1 194 ? 16.915 15.139 -12.009 1.00 59.16 194 ASN A CA 1
ATOM 1564 C C . ASN A 1 194 ? 17.091 14.047 -10.941 1.00 59.16 194 ASN A C 1
ATOM 1566 O O . ASN A 1 194 ? 17.193 14.367 -9.759 1.00 59.16 194 ASN A O 1
ATOM 1570 N N . VAL A 1 195 ? 17.099 12.768 -11.335 1.00 57.28 195 VAL A N 1
ATOM 1571 C CA . VAL A 1 195 ? 17.364 11.650 -10.423 1.00 57.28 195 VAL A CA 1
ATOM 1572 C C . VAL A 1 195 ? 18.734 11.078 -10.776 1.00 57.28 195 VAL A C 1
ATOM 1574 O O . VAL A 1 195 ? 18.944 10.664 -11.917 1.00 57.28 195 VAL A O 1
ATOM 1577 N N . PRO A 1 196 ? 19.690 11.064 -9.835 1.00 64.75 196 PRO A N 1
ATOM 1578 C CA . PRO A 1 196 ? 21.013 10.521 -10.094 1.00 64.75 196 PRO A CA 1
ATOM 1579 C C . PRO A 1 196 ? 20.893 9.038 -10.443 1.00 64.75 196 PRO A C 1
ATOM 1581 O O . PRO A 1 196 ? 20.333 8.250 -9.687 1.00 64.75 196 PRO A O 1
ATOM 1584 N N . TYR A 1 197 ? 21.454 8.654 -11.584 1.00 66.44 197 TYR A N 1
ATOM 1585 C CA . TYR A 1 197 ? 21.632 7.257 -11.941 1.00 66.44 197 TYR A CA 1
ATOM 1586 C C . TYR A 1 197 ? 23.097 6.897 -11.715 1.00 66.44 197 TYR A C 1
ATOM 1588 O O . TYR A 1 197 ? 23.982 7.368 -12.430 1.00 66.44 197 TYR A O 1
ATOM 1596 N N . TYR A 1 198 ? 23.346 6.094 -10.683 1.00 75.06 198 TYR A N 1
ATOM 1597 C CA . TYR A 1 198 ? 24.665 5.545 -10.390 1.00 75.06 198 TYR A CA 1
ATOM 1598 C C . TYR A 1 198 ? 24.569 4.028 -10.449 1.00 75.06 19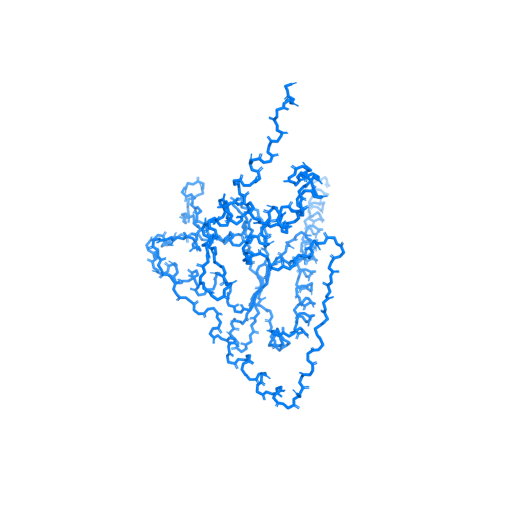8 TYR A C 1
ATOM 1600 O O . TYR A 1 198 ? 23.656 3.454 -9.850 1.00 75.06 198 TYR A O 1
ATOM 1608 N N . ASN A 1 199 ? 25.484 3.398 -11.184 1.00 79.62 199 ASN A N 1
ATOM 1609 C CA . ASN A 1 199 ? 25.546 1.944 -11.262 1.00 79.62 199 ASN A CA 1
ATOM 1610 C C . ASN A 1 199 ? 25.771 1.358 -9.868 1.00 79.62 199 ASN A C 1
ATOM 1612 O O . ASN A 1 199 ? 26.436 1.971 -9.034 1.00 79.62 199 ASN A O 1
ATOM 1616 N N . VAL A 1 200 ? 25.239 0.159 -9.631 1.00 79.12 200 VAL A N 1
ATOM 1617 C CA . VAL A 1 200 ? 25.437 -0.540 -8.358 1.00 79.12 200 VAL A CA 1
ATOM 1618 C C . VAL A 1 200 ? 26.932 -0.689 -8.086 1.00 79.12 200 VAL A C 1
ATOM 1620 O O . VAL A 1 200 ? 27.657 -1.316 -8.857 1.00 79.12 200 VAL A O 1
ATOM 1623 N N . TYR A 1 201 ? 27.372 -0.108 -6.976 1.00 81.56 201 TYR A N 1
ATOM 1624 C CA . TYR A 1 201 ? 28.744 -0.128 -6.493 1.00 81.56 201 TYR A CA 1
ATOM 1625 C C . TYR A 1 201 ? 28.706 -0.546 -5.020 1.00 81.56 201 TYR A C 1
ATOM 1627 O O . TYR A 1 201 ? 27.931 0.002 -4.243 1.00 81.56 201 TYR A O 1
ATOM 1635 N N . HIS A 1 202 ? 29.451 -1.598 -4.666 1.00 83.62 202 HIS A N 1
ATOM 1636 C CA . HIS A 1 202 ? 29.453 -2.198 -3.322 1.00 83.62 202 HIS A CA 1
ATOM 1637 C C . HIS A 1 202 ? 28.047 -2.473 -2.742 1.00 83.62 202 HIS A C 1
ATOM 1639 O O . HIS A 1 202 ? 27.757 -2.252 -1.571 1.00 83.62 202 HIS A O 1
ATOM 1645 N N . GLY A 1 203 ? 27.158 -3.019 -3.577 1.00 85.38 203 GLY A N 1
ATOM 1646 C CA . GLY A 1 203 ? 25.840 -3.505 -3.166 1.00 85.38 203 GLY A CA 1
ATOM 1647 C C . GLY A 1 203 ? 24.681 -2.557 -3.465 1.00 85.38 203 GLY A C 1
ATOM 1648 O O . GLY A 1 203 ? 24.811 -1.332 -3.498 1.00 85.38 203 GLY A O 1
ATOM 1649 N N . CYS A 1 204 ? 23.504 -3.151 -3.676 1.00 86.62 204 CYS A N 1
ATOM 1650 C CA . CYS A 1 204 ? 22.290 -2.412 -4.024 1.00 86.62 204 CYS A CA 1
ATOM 1651 C C . CYS A 1 204 ? 21.844 -1.473 -2.896 1.00 86.62 204 CYS A C 1
ATOM 1653 O O . CYS A 1 204 ? 21.320 -0.399 -3.174 1.00 86.62 204 CYS A O 1
ATOM 1655 N N . GLY A 1 205 ? 22.071 -1.858 -1.636 1.00 89.25 205 GLY A N 1
ATOM 1656 C CA . GLY A 1 205 ? 21.619 -1.090 -0.479 1.00 89.25 205 GLY A CA 1
ATOM 1657 C C . GLY A 1 205 ? 22.306 0.268 -0.336 1.00 89.25 205 GLY A C 1
ATOM 1658 O O . GLY A 1 205 ? 21.625 1.293 -0.386 1.00 89.25 205 GLY A O 1
ATOM 1659 N N . PRO A 1 206 ? 23.645 0.306 -0.238 1.00 92.62 206 PRO A N 1
ATOM 1660 C CA . PRO A 1 206 ? 24.404 1.554 -0.181 1.00 92.62 206 PRO A CA 1
ATOM 1661 C C . PRO A 1 206 ? 24.218 2.432 -1.420 1.00 92.62 206 PRO A C 1
ATOM 1663 O O . PRO A 1 206 ? 24.073 3.647 -1.296 1.00 92.62 206 PRO A O 1
ATOM 1666 N N . THR A 1 207 ? 24.126 1.819 -2.608 1.00 90.75 207 THR A N 1
ATOM 1667 C CA . THR A 1 207 ? 23.848 2.549 -3.857 1.00 90.75 207 THR A CA 1
ATOM 1668 C C . THR A 1 207 ? 22.464 3.212 -3.826 1.00 90.75 207 THR A C 1
ATOM 1670 O O . THR A 1 207 ? 22.339 4.390 -4.155 1.00 90.75 207 THR A O 1
ATOM 1673 N N . ALA A 1 208 ? 21.425 2.501 -3.374 1.00 87.88 208 ALA A N 1
ATOM 1674 C CA . ALA A 1 208 ? 20.088 3.075 -3.214 1.00 87.88 208 ALA A CA 1
ATOM 1675 C C . ALA A 1 208 ? 20.062 4.172 -2.135 1.00 87.88 208 ALA A C 1
ATOM 1677 O O . ALA A 1 208 ? 19.431 5.214 -2.315 1.00 87.88 208 ALA A O 1
ATOM 1678 N N . GLY A 1 209 ? 20.797 3.976 -1.035 1.00 90.00 209 GLY A N 1
ATOM 1679 C CA . GLY A 1 209 ? 21.000 4.995 -0.006 1.00 90.00 209 GLY A CA 1
ATOM 1680 C C . GLY A 1 209 ? 21.602 6.281 -0.573 1.00 90.00 209 GLY A C 1
ATOM 1681 O O . GLY A 1 209 ? 21.127 7.369 -0.251 1.00 90.00 209 GLY A O 1
ATOM 1682 N N . TYR A 1 210 ? 22.587 6.168 -1.467 1.00 91.25 210 TYR A N 1
ATOM 1683 C CA . TYR A 1 210 ? 23.203 7.318 -2.127 1.00 91.25 210 TYR A CA 1
ATOM 1684 C C . TYR A 1 210 ? 22.198 8.112 -2.965 1.00 91.25 210 TYR A C 1
ATOM 1686 O O . TYR A 1 210 ? 22.188 9.339 -2.887 1.00 91.25 210 TYR A O 1
ATOM 1694 N N . HIS A 1 211 ? 21.316 7.447 -3.720 1.00 87.12 211 HIS A N 1
ATOM 1695 C CA . HIS A 1 211 ? 20.286 8.149 -4.497 1.00 87.12 211 HIS A CA 1
ATOM 1696 C C . HIS A 1 211 ? 19.347 8.964 -3.600 1.00 87.12 211 HIS A C 1
ATOM 1698 O O . HIS A 1 211 ? 19.009 10.096 -3.946 1.00 87.12 211 HIS A O 1
ATOM 1704 N N . ILE A 1 212 ? 18.994 8.436 -2.420 1.00 88.06 212 ILE A N 1
ATOM 1705 C CA . ILE A 1 212 ? 18.194 9.156 -1.417 1.00 88.06 212 ILE A CA 1
ATOM 1706 C C . ILE A 1 212 ? 18.964 10.368 -0.873 1.00 88.06 212 ILE A C 1
ATOM 1708 O O . ILE A 1 212 ? 18.427 11.475 -0.855 1.00 88.06 212 ILE A O 1
ATOM 1712 N N . VAL A 1 213 ? 20.218 10.178 -0.447 1.00 86.25 213 VAL A N 1
ATOM 1713 C CA . VAL A 1 213 ? 21.071 11.258 0.084 1.00 86.25 213 VAL A CA 1
ATOM 1714 C C . VAL A 1 213 ? 21.244 12.376 -0.946 1.00 86.25 213 VAL A C 1
ATOM 1716 O O . VAL A 1 213 ? 21.041 13.545 -0.626 1.00 86.25 213 VAL A O 1
ATOM 1719 N N . TYR A 1 214 ? 21.574 12.025 -2.189 1.00 85.75 214 TYR A N 1
ATOM 1720 C CA . TYR A 1 214 ? 21.778 12.986 -3.268 1.00 85.75 214 TYR A CA 1
ATOM 1721 C C . TYR A 1 214 ? 20.506 13.774 -3.581 1.00 85.75 214 TYR A C 1
ATOM 1723 O O . TYR A 1 214 ? 20.565 14.991 -3.757 1.00 85.75 214 TYR A O 1
ATOM 1731 N N . TYR A 1 215 ? 19.350 13.105 -3.636 1.00 82.44 215 TYR A N 1
ATOM 1732 C CA . TYR A 1 215 ? 18.080 13.787 -3.874 1.00 82.44 215 TYR A CA 1
ATOM 1733 C C . TYR A 1 215 ? 17.833 14.875 -2.822 1.00 82.44 215 TYR A C 1
ATOM 1735 O O . TYR A 1 215 ? 17.520 16.014 -3.173 1.00 82.44 215 TYR A O 1
ATOM 1743 N N . TRP A 1 216 ? 18.028 14.562 -1.539 1.00 79.19 216 TRP A N 1
ATOM 1744 C CA . TRP A 1 216 ? 17.823 15.528 -0.459 1.00 79.19 216 TRP A CA 1
ATOM 1745 C C . TRP A 1 216 ? 18.880 16.636 -0.427 1.00 79.19 216 TRP A C 1
ATOM 1747 O O . TRP A 1 216 ? 18.510 17.786 -0.182 1.00 79.19 216 TRP A O 1
ATOM 1757 N N . ASP A 1 217 ? 20.139 16.338 -0.775 1.00 80.94 217 ASP A N 1
ATOM 1758 C CA . ASP A 1 217 ? 21.194 17.349 -0.957 1.00 80.94 217 ASP A CA 1
ATOM 1759 C C . ASP A 1 217 ? 20.785 18.422 -1.979 1.00 80.94 217 ASP A C 1
ATOM 1761 O O . ASP A 1 217 ? 21.024 19.613 -1.778 1.00 80.94 217 ASP A O 1
ATOM 1765 N N . LYS A 1 218 ? 20.107 18.012 -3.061 1.00 76.06 218 LYS A N 1
ATOM 1766 C CA . LYS A 1 218 ? 19.664 18.908 -4.141 1.00 76.06 218 LYS A CA 1
ATOM 1767 C C . LYS A 1 218 ? 18.280 19.524 -3.947 1.00 76.06 218 LYS A C 1
ATOM 1769 O O . LYS A 1 218 ? 17.984 20.514 -4.612 1.00 76.06 218 LYS A O 1
ATOM 1774 N N . THR A 1 219 ? 17.449 18.983 -3.053 1.00 72.44 219 THR A N 1
ATOM 1775 C CA . THR A 1 219 ? 16.011 19.325 -2.983 1.00 72.44 219 THR A CA 1
ATOM 1776 C C . THR A 1 219 ? 15.570 19.917 -1.637 1.00 72.44 219 THR A C 1
ATOM 1778 O O . THR A 1 219 ? 14.380 20.127 -1.420 1.00 72.44 219 THR A O 1
ATOM 1781 N N . GLY A 1 220 ? 16.492 20.232 -0.719 1.00 58.88 220 GLY A N 1
ATOM 1782 C CA . GLY A 1 220 ? 16.123 20.978 0.497 1.00 58.88 220 GLY A CA 1
ATOM 1783 C C . GLY A 1 220 ? 17.066 20.873 1.692 1.00 58.88 220 GLY A C 1
ATOM 1784 O O . GLY A 1 220 ? 16.899 21.631 2.642 1.00 58.88 220 GLY A O 1
ATOM 1785 N N . TYR A 1 221 ? 18.060 19.985 1.648 1.00 71.50 221 TYR A N 1
ATOM 1786 C CA . TYR A 1 221 ? 19.039 19.789 2.720 1.00 71.50 221 TYR A CA 1
ATOM 1787 C C . TYR A 1 221 ? 20.463 19.881 2.157 1.00 71.50 221 TYR A C 1
ATOM 1789 O O . TYR A 1 221 ? 21.135 18.860 2.040 1.00 71.50 221 TYR A O 1
ATOM 1797 N N . PRO A 1 222 ? 20.931 21.080 1.761 1.00 68.38 222 PRO A N 1
ATOM 1798 C CA . PRO A 1 222 ? 22.254 21.228 1.164 1.00 68.38 222 PRO A CA 1
ATOM 1799 C C . PRO A 1 222 ? 23.362 20.850 2.158 1.00 68.38 222 PRO A C 1
ATOM 1801 O O . PRO A 1 222 ? 23.232 21.098 3.359 1.00 68.38 222 PRO A O 1
ATOM 1804 N N . ASN A 1 223 ? 24.478 20.331 1.636 1.00 75.19 223 ASN A N 1
ATOM 1805 C CA . ASN A 1 223 ? 25.661 19.860 2.378 1.00 75.19 223 ASN A CA 1
ATOM 1806 C C . ASN A 1 223 ? 25.513 18.469 3.012 1.00 75.19 223 ASN A C 1
ATOM 1808 O O . ASN A 1 223 ? 26.262 18.125 3.926 1.00 75.19 223 ASN A O 1
ATOM 1812 N N . LEU A 1 224 ? 24.585 17.647 2.517 1.00 78.31 224 LEU A N 1
ATOM 1813 C CA . LEU A 1 224 ? 24.574 16.224 2.857 1.00 78.31 224 LEU A CA 1
ATOM 1814 C C . LEU A 1 224 ? 25.716 15.482 2.157 1.00 78.31 224 LEU A C 1
ATOM 1816 O O . LEU A 1 224 ? 26.261 14.545 2.737 1.00 78.31 224 LEU A O 1
ATOM 1820 N N . ILE A 1 225 ? 26.090 15.936 0.955 1.00 82.38 225 ILE A N 1
ATOM 1821 C CA . ILE A 1 225 ? 27.276 15.490 0.219 1.00 82.38 225 ILE A CA 1
ATOM 1822 C C . ILE A 1 225 ? 28.260 16.657 0.172 1.00 82.38 225 ILE A C 1
ATOM 1824 O O . ILE A 1 225 ? 27.961 17.719 -0.376 1.00 82.38 225 ILE A O 1
ATOM 1828 N N . ILE A 1 226 ? 29.452 16.471 0.738 1.00 75.50 226 ILE A N 1
ATOM 1829 C CA . ILE A 1 226 ? 30.499 17.497 0.690 1.00 75.50 226 ILE A CA 1
ATOM 1830 C C . ILE A 1 226 ? 30.982 17.608 -0.762 1.00 75.50 226 ILE A C 1
ATOM 1832 O O . ILE A 1 226 ? 31.180 16.594 -1.425 1.00 75.50 226 ILE A O 1
ATOM 1836 N N . SER A 1 227 ? 31.197 18.823 -1.274 1.00 62.47 227 SER A N 1
ATOM 1837 C CA . SER A 1 227 ? 31.504 19.079 -2.695 1.00 62.47 227 SER A CA 1
ATOM 1838 C C . SER A 1 227 ? 32.744 18.354 -3.244 1.00 62.47 227 SER A C 1
ATOM 1840 O O . SER A 1 227 ? 32.883 18.221 -4.457 1.00 62.47 227 SER A O 1
ATOM 1842 N N . SER A 1 228 ? 33.633 17.874 -2.370 1.00 74.19 228 SER A N 1
ATOM 1843 C CA . SER A 1 228 ? 34.813 17.074 -2.710 1.00 74.19 228 SER A CA 1
ATOM 1844 C C . SER A 1 228 ? 34.567 15.559 -2.743 1.00 74.19 228 SER A C 1
ATOM 1846 O O . SER A 1 228 ? 35.453 14.813 -3.160 1.00 74.19 228 SER A O 1
ATOM 1848 N N . GLN A 1 229 ? 33.403 15.078 -2.300 1.00 79.00 229 GLN A N 1
ATOM 1849 C CA . GLN A 1 229 ? 33.076 13.655 -2.277 1.00 79.00 229 GLN A CA 1
ATOM 1850 C C . GLN A 1 229 ? 32.528 13.194 -3.630 1.00 79.00 229 GLN A C 1
ATOM 1852 O O . GLN A 1 229 ? 31.575 13.755 -4.170 1.00 79.00 229 GLN A O 1
ATOM 1857 N N . SER A 1 230 ? 33.112 12.122 -4.166 1.00 86.50 230 SER A N 1
ATOM 1858 C CA . SER A 1 230 ? 32.526 11.390 -5.287 1.00 86.50 230 SER A CA 1
ATOM 1859 C C . SER A 1 230 ? 31.338 10.541 -4.821 1.00 86.50 230 SER A C 1
ATOM 1861 O O . SER A 1 230 ? 31.199 10.220 -3.639 1.00 86.50 230 SER A O 1
ATOM 1863 N N . ALA A 1 231 ? 30.508 10.105 -5.772 1.00 85.12 231 ALA A N 1
ATOM 1864 C CA . ALA A 1 231 ? 29.433 9.149 -5.510 1.00 85.12 231 ALA A CA 1
ATOM 1865 C C . ALA A 1 231 ? 29.947 7.858 -4.846 1.00 85.12 231 ALA A C 1
ATOM 1867 O O . ALA A 1 231 ? 29.341 7.392 -3.888 1.00 85.12 231 ALA A O 1
ATOM 1868 N N . THR A 1 232 ? 31.092 7.326 -5.293 1.00 90.00 232 THR A N 1
ATOM 1869 C CA . THR A 1 232 ? 31.712 6.135 -4.686 1.00 90.00 232 THR A CA 1
ATOM 1870 C C . THR A 1 232 ? 32.038 6.344 -3.215 1.00 90.00 232 THR A C 1
ATOM 1872 O O . THR A 1 232 ? 31.734 5.470 -2.418 1.00 90.00 232 THR A O 1
ATOM 1875 N N . ASN A 1 233 ? 32.569 7.510 -2.833 1.00 90.06 233 ASN A N 1
ATOM 1876 C CA . ASN A 1 233 ? 32.936 7.787 -1.443 1.00 90.06 233 ASN A CA 1
ATOM 1877 C C . ASN A 1 233 ? 31.701 7.800 -0.536 1.00 90.06 233 ASN A C 1
ATOM 1879 O O . ASN A 1 233 ? 31.718 7.237 0.553 1.00 90.06 233 ASN A O 1
ATOM 1883 N N . VAL A 1 234 ? 30.606 8.405 -1.005 1.00 90.62 234 VAL A N 1
ATOM 1884 C CA . VAL A 1 234 ? 29.337 8.407 -0.267 1.00 90.62 234 VAL A CA 1
ATOM 1885 C C . VAL A 1 234 ? 28.764 6.994 -0.158 1.00 90.62 234 VAL A C 1
ATOM 1887 O O . VAL A 1 234 ? 28.267 6.610 0.900 1.00 90.62 234 VAL A O 1
ATOM 1890 N N . ILE A 1 235 ? 28.843 6.208 -1.234 1.00 93.56 235 ILE A N 1
ATOM 1891 C CA . ILE A 1 235 ? 28.378 4.819 -1.251 1.00 93.56 235 ILE A CA 1
ATOM 1892 C C . ILE A 1 235 ? 29.218 3.945 -0.311 1.00 93.56 235 ILE A C 1
ATOM 1894 O O . ILE A 1 235 ? 28.636 3.162 0.430 1.00 93.56 235 ILE A O 1
ATOM 1898 N N . ASP A 1 236 ? 30.541 4.112 -0.269 1.00 93.62 236 ASP A N 1
ATOM 1899 C CA . ASP A 1 236 ? 31.434 3.393 0.652 1.00 93.62 236 ASP A CA 1
ATOM 1900 C C . ASP A 1 236 ? 31.148 3.763 2.118 1.00 93.62 236 ASP A C 1
ATOM 1902 O O . ASP A 1 236 ? 31.061 2.904 2.993 1.00 93.62 236 ASP A O 1
ATOM 1906 N N . GLU A 1 237 ? 30.872 5.035 2.401 1.00 93.25 237 GLU A N 1
ATOM 1907 C CA . GLU A 1 237 ? 30.438 5.441 3.738 1.00 93.25 237 GLU A CA 1
ATOM 1908 C C . GLU A 1 237 ? 29.082 4.839 4.133 1.00 93.25 237 GLU A C 1
ATOM 1910 O O . GLU A 1 237 ? 28.875 4.447 5.284 1.00 93.25 237 GLU A O 1
ATOM 1915 N N . LEU A 1 238 ? 28.128 4.785 3.201 1.00 93.50 238 LEU A N 1
ATOM 1916 C CA . LEU A 1 238 ? 26.832 4.147 3.430 1.00 93.50 238 LEU A CA 1
ATOM 1917 C C . LEU A 1 238 ? 26.979 2.631 3.567 1.00 93.50 238 LEU A C 1
ATOM 1919 O O . LEU A 1 238 ? 26.277 2.040 4.384 1.00 93.50 238 LEU A O 1
ATOM 1923 N N . TYR A 1 239 ? 27.906 2.013 2.836 1.00 94.06 239 TYR A N 1
ATOM 1924 C CA . TYR A 1 239 ? 28.258 0.601 2.951 1.00 94.06 239 TYR A CA 1
ATOM 1925 C C . TYR A 1 239 ? 28.632 0.257 4.390 1.00 94.06 239 TYR A C 1
ATOM 1927 O O . TYR A 1 239 ? 27.989 -0.609 4.995 1.00 94.06 239 TYR A O 1
ATOM 1935 N N . ASP A 1 240 ? 29.559 1.019 4.969 1.00 94.50 240 ASP A N 1
ATOM 1936 C CA . ASP A 1 240 ? 30.000 0.838 6.350 1.00 94.50 240 ASP A CA 1
ATOM 1937 C C . ASP A 1 240 ? 28.877 1.137 7.351 1.00 94.50 240 ASP A C 1
ATOM 1939 O O . ASP A 1 240 ? 28.591 0.346 8.256 1.00 94.50 240 ASP A O 1
ATOM 1943 N N . LYS A 1 241 ? 28.179 2.269 7.190 1.00 94.06 241 LYS A N 1
ATOM 1944 C CA . LYS A 1 241 ? 27.149 2.711 8.148 1.00 94.06 241 LYS A CA 1
ATOM 1945 C C . LYS A 1 241 ? 25.919 1.804 8.149 1.00 94.06 241 LYS A C 1
ATOM 1947 O O . LYS A 1 241 ? 25.319 1.611 9.213 1.00 94.06 241 LYS A O 1
ATOM 1952 N N . MET A 1 242 ? 25.555 1.242 6.995 1.00 94.81 242 MET A N 1
ATOM 1953 C CA . MET A 1 242 ? 24.484 0.251 6.845 1.00 94.81 242 MET A CA 1
ATOM 1954 C C . MET A 1 242 ? 24.936 -1.171 7.206 1.00 94.81 242 MET A C 1
ATOM 1956 O O . MET A 1 242 ? 24.112 -2.084 7.189 1.00 94.81 242 MET A O 1
ATOM 1960 N N . GLY A 1 243 ? 26.212 -1.384 7.547 1.00 94.19 243 GLY A N 1
ATOM 1961 C CA . GLY A 1 243 ? 26.740 -2.711 7.869 1.00 94.19 243 GLY A CA 1
ATOM 1962 C C . GLY A 1 243 ? 26.557 -3.692 6.714 1.00 94.19 243 GLY A C 1
ATOM 1963 O O . GLY A 1 243 ? 26.141 -4.830 6.930 1.00 94.19 243 GLY A O 1
ATOM 1964 N N . THR A 1 244 ? 26.780 -3.220 5.489 1.00 94.06 244 THR A N 1
ATOM 1965 C CA . THR A 1 244 ? 26.724 -4.055 4.290 1.00 94.06 244 THR A CA 1
ATOM 1966 C C . THR A 1 244 ? 27.924 -4.998 4.296 1.00 94.06 244 THR A C 1
ATOM 1968 O O . THR A 1 244 ? 29.019 -4.616 4.700 1.00 94.06 244 THR A O 1
ATOM 1971 N N . PHE A 1 245 ? 27.720 -6.249 3.896 1.00 92.62 245 PHE A N 1
ATOM 1972 C CA . PHE A 1 245 ? 28.753 -7.280 3.951 1.00 92.62 245 PHE A CA 1
ATOM 1973 C C . PHE A 1 245 ? 28.783 -8.116 2.667 1.00 92.62 245 PHE A C 1
ATOM 1975 O O . PHE A 1 245 ? 27.753 -8.266 2.002 1.00 92.62 245 PHE A O 1
ATOM 1982 N N . PRO A 1 246 ? 29.948 -8.673 2.292 1.00 91.06 246 PRO A N 1
ATOM 1983 C CA . PRO A 1 246 ? 30.055 -9.534 1.125 1.00 91.06 246 PRO A CA 1
ATOM 1984 C C . PRO A 1 246 ? 29.344 -10.870 1.369 1.00 91.06 246 PRO A C 1
ATOM 1986 O O . PRO A 1 246 ? 29.480 -11.475 2.430 1.00 91.06 246 PRO A O 1
ATOM 1989 N N . VAL A 1 247 ? 28.630 -11.360 0.356 1.00 89.12 247 VAL A N 1
ATOM 1990 C CA . VAL A 1 247 ? 27.954 -12.675 0.372 1.00 89.12 247 VAL A CA 1
ATOM 1991 C C . VAL A 1 247 ? 28.542 -13.666 -0.639 1.00 89.12 247 VAL A C 1
ATOM 1993 O O . VAL A 1 247 ? 28.009 -14.753 -0.833 1.00 89.12 247 VAL A O 1
ATOM 1996 N N . GLY A 1 248 ? 29.678 -13.313 -1.252 1.00 83.12 248 GLY A N 1
ATOM 1997 C CA . GLY A 1 248 ? 30.404 -14.144 -2.215 1.00 83.12 248 GLY A CA 1
ATOM 1998 C C . GLY A 1 248 ? 30.101 -13.797 -3.677 1.00 83.12 248 GLY A C 1
ATOM 1999 O O . GLY A 1 248 ? 29.086 -13.184 -4.004 1.00 83.12 248 GLY A O 1
ATOM 2000 N N . GLY A 1 249 ? 31.025 -14.152 -4.576 1.00 78.31 249 GLY A N 1
ATOM 2001 C CA . GLY A 1 249 ? 30.879 -13.912 -6.020 1.00 78.31 249 GLY A CA 1
ATOM 2002 C C . GLY A 1 249 ? 30.833 -12.433 -6.426 1.00 78.31 249 GLY A C 1
ATOM 2003 O O . GLY A 1 249 ? 30.208 -12.109 -7.428 1.00 78.31 249 GLY A O 1
ATOM 2004 N N . GLY A 1 250 ? 31.435 -11.537 -5.635 1.00 78.94 250 GLY A N 1
ATOM 2005 C CA . GLY A 1 250 ? 31.367 -10.085 -5.862 1.00 78.94 250 GLY A CA 1
ATOM 2006 C C . GLY A 1 250 ? 30.033 -9.443 -5.462 1.00 78.94 250 GLY A C 1
ATOM 2007 O O . GLY A 1 250 ? 29.807 -8.277 -5.767 1.00 78.94 250 GLY A O 1
ATOM 2008 N N . ASN A 1 251 ? 29.153 -10.186 -4.781 1.00 79.56 251 ASN A N 1
ATOM 2009 C CA . ASN A 1 251 ? 27.867 -9.687 -4.306 1.00 79.56 251 ASN A CA 1
ATOM 2010 C C . ASN A 1 251 ? 27.940 -9.231 -2.849 1.00 79.56 251 ASN A C 1
ATOM 2012 O O . ASN A 1 251 ? 28.730 -9.741 -2.048 1.00 79.56 251 ASN A O 1
ATOM 2016 N N . TYR A 1 252 ? 27.037 -8.320 -2.499 1.00 89.25 252 TYR A N 1
ATOM 2017 C CA . TYR A 1 252 ? 26.944 -7.712 -1.179 1.00 89.25 252 TYR A CA 1
ATOM 2018 C C . TYR A 1 252 ? 25.497 -7.722 -0.693 1.00 89.25 252 TYR A C 1
ATOM 2020 O O . TYR A 1 252 ? 24.569 -7.603 -1.495 1.00 89.25 252 TYR A O 1
ATOM 2028 N N . ALA A 1 253 ? 25.309 -7.835 0.618 1.00 85.06 253 ALA A N 1
ATOM 2029 C CA . ALA A 1 253 ? 24.004 -7.801 1.258 1.00 85.06 253 ALA A CA 1
ATOM 2030 C C . ALA A 1 253 ? 23.969 -6.789 2.402 1.00 85.06 253 ALA A C 1
ATOM 2032 O O . ALA A 1 253 ? 24.941 -6.600 3.130 1.00 85.06 253 ALA A O 1
ATOM 2033 N N . THR A 1 254 ? 22.801 -6.181 2.581 1.00 88.56 254 THR A N 1
ATOM 2034 C CA . THR A 1 254 ? 22.486 -5.272 3.683 1.00 88.56 254 THR A CA 1
ATOM 2035 C C . THR A 1 254 ? 21.226 -5.799 4.355 1.00 88.56 254 THR A C 1
ATOM 2037 O O . THR A 1 254 ? 20.232 -6.066 3.676 1.00 88.56 254 THR A O 1
ATOM 2040 N N . LEU A 1 255 ? 21.237 -5.964 5.678 1.00 84.81 255 LEU A N 1
ATOM 2041 C CA . LEU A 1 255 ? 20.035 -6.391 6.398 1.00 84.81 255 LEU A CA 1
ATOM 2042 C C . LEU A 1 255 ? 18.970 -5.282 6.352 1.00 84.81 255 LEU A C 1
ATOM 2044 O O . LEU A 1 255 ? 19.322 -4.121 6.567 1.00 84.81 255 LEU A O 1
ATOM 2048 N N . PRO A 1 256 ? 17.673 -5.604 6.162 1.00 79.31 256 PRO A N 1
ATOM 2049 C CA . PRO A 1 256 ? 16.603 -4.602 6.106 1.00 79.31 256 PRO A CA 1
ATOM 2050 C C . PRO A 1 256 ? 16.596 -3.627 7.294 1.00 79.31 256 PRO A C 1
ATOM 2052 O O . PRO A 1 256 ? 16.443 -2.422 7.118 1.00 79.31 256 PRO A O 1
ATOM 2055 N N . SER A 1 257 ? 16.854 -4.127 8.506 1.00 80.88 257 SER A N 1
ATOM 2056 C CA . SER A 1 257 ? 16.895 -3.322 9.734 1.00 80.88 257 SER A CA 1
ATOM 2057 C C . SER A 1 257 ? 18.082 -2.351 9.818 1.00 80.88 257 SER A C 1
ATOM 2059 O O . SER A 1 257 ? 18.068 -1.442 10.653 1.00 80.88 257 SER A O 1
ATOM 2061 N N . SER A 1 258 ? 19.099 -2.519 8.968 1.00 86.62 258 SER A N 1
ATOM 2062 C CA . SER A 1 258 ? 20.297 -1.677 8.941 1.00 86.62 258 SER A CA 1
ATOM 2063 C C . SER A 1 258 ? 20.209 -0.518 7.94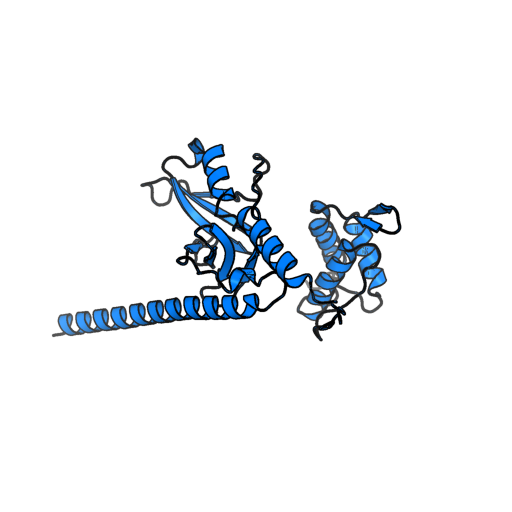7 1.00 86.62 258 SER A C 1
ATOM 2065 O O . SER A 1 258 ? 20.974 0.435 8.084 1.00 86.62 258 SER A O 1
ATOM 2067 N N . TYR A 1 259 ? 19.261 -0.544 7.001 1.00 84.12 259 TYR A N 1
ATOM 2068 C CA . TYR A 1 259 ? 19.071 0.531 6.017 1.00 84.12 259 TYR A CA 1
ATOM 2069 C C . TYR A 1 259 ? 18.774 1.871 6.688 1.00 84.12 259 TYR A C 1
ATOM 2071 O O . TYR A 1 259 ? 19.535 2.826 6.540 1.00 84.12 259 TYR A O 1
ATOM 2079 N N . ALA A 1 260 ? 17.690 1.926 7.470 1.00 82.12 260 ALA A N 1
ATOM 2080 C CA . ALA A 1 260 ? 17.260 3.153 8.135 1.00 82.12 260 ALA A CA 1
ATOM 2081 C C . ALA A 1 260 ? 18.334 3.673 9.103 1.00 82.12 260 ALA A C 1
ATOM 2083 O O . ALA A 1 260 ? 18.682 4.849 9.069 1.00 82.12 260 ALA A O 1
ATOM 2084 N N . LYS A 1 261 ? 18.932 2.774 9.898 1.00 87.56 261 LYS A N 1
ATOM 2085 C CA . LYS A 1 261 ? 19.988 3.118 10.863 1.00 87.56 261 LYS A CA 1
ATOM 2086 C C . LYS A 1 261 ? 21.253 3.643 10.185 1.00 87.56 261 LYS A C 1
ATOM 2088 O O . LYS A 1 261 ? 21.873 4.576 10.686 1.00 87.56 261 LYS A O 1
ATOM 2093 N N . GLY A 1 262 ? 21.671 3.037 9.074 1.00 90.62 262 GLY A N 1
ATOM 2094 C CA . GLY A 1 262 ? 22.861 3.466 8.343 1.00 90.62 262 GLY A CA 1
ATOM 2095 C C . GLY A 1 262 ? 22.668 4.812 7.655 1.00 90.62 262 GLY A C 1
ATOM 2096 O O . GLY A 1 262 ? 23.551 5.666 7.726 1.00 90.62 262 GLY A O 1
ATOM 2097 N N . LEU A 1 263 ? 21.487 5.034 7.074 1.00 89.75 263 LEU A N 1
ATOM 2098 C CA . LEU A 1 263 ? 21.122 6.317 6.481 1.00 89.75 263 LEU A CA 1
ATOM 2099 C C . LEU A 1 263 ? 21.042 7.426 7.541 1.00 89.75 263 LEU A C 1
ATOM 2101 O O . LEU A 1 263 ? 21.603 8.501 7.349 1.00 89.75 263 LEU A O 1
ATOM 2105 N N . GLU A 1 264 ? 20.426 7.143 8.690 1.00 88.88 264 GLU A N 1
ATOM 2106 C CA . GLU A 1 264 ? 20.368 8.062 9.831 1.00 88.88 264 GLU A CA 1
ATOM 2107 C C . GLU A 1 264 ? 21.772 8.428 10.332 1.00 88.88 264 GLU A C 1
ATOM 2109 O O . GLU A 1 264 ? 22.074 9.606 10.530 1.00 88.88 264 GLU A O 1
ATOM 2114 N N . LYS A 1 265 ? 22.663 7.440 10.497 1.00 90.25 265 LYS A N 1
ATOM 2115 C CA . LYS A 1 265 ? 24.066 7.685 10.865 1.00 90.25 265 LYS A CA 1
ATOM 2116 C C . LYS A 1 265 ? 24.770 8.572 9.844 1.00 90.25 265 LYS A C 1
ATOM 2118 O O . LYS A 1 265 ? 25.495 9.478 10.244 1.00 90.25 265 LYS A O 1
ATOM 2123 N N . TYR A 1 266 ? 24.565 8.316 8.552 1.00 90.12 266 TYR A N 1
ATOM 2124 C CA . TYR A 1 266 ? 25.162 9.115 7.486 1.00 90.12 266 TYR A CA 1
ATOM 2125 C C . TYR A 1 266 ? 24.702 10.574 7.569 1.00 90.12 266 TYR A C 1
ATOM 2127 O O . TYR A 1 266 ? 25.523 11.475 7.717 1.00 90.12 266 TYR A O 1
ATOM 2135 N N . MET A 1 267 ? 23.387 10.797 7.571 1.00 83.81 267 MET A N 1
ATOM 2136 C CA . MET A 1 267 ? 22.796 12.136 7.565 1.00 83.81 267 MET A CA 1
ATOM 2137 C C . MET A 1 267 ? 23.106 12.930 8.842 1.00 83.81 267 MET A C 1
ATOM 2139 O O . MET A 1 267 ? 23.268 14.147 8.789 1.00 83.81 267 MET A O 1
ATOM 2143 N N . ASN A 1 268 ? 23.234 12.260 9.991 1.00 80.00 268 ASN A N 1
ATOM 2144 C CA . ASN A 1 268 ? 23.596 12.917 11.248 1.00 80.00 268 ASN A CA 1
ATOM 2145 C C . ASN A 1 268 ? 25.081 13.295 11.340 1.00 80.00 268 ASN A C 1
ATOM 2147 O O . ASN A 1 268 ? 25.412 14.217 12.082 1.00 80.00 268 ASN A O 1
ATOM 2151 N N . GLN A 1 269 ? 25.969 12.615 10.609 1.00 74.31 269 GLN A N 1
ATOM 2152 C CA . GLN A 1 269 ? 27.392 12.967 10.549 1.00 74.31 269 GLN A CA 1
ATOM 2153 C C . GLN A 1 269 ? 27.655 14.177 9.648 1.00 74.31 269 GLN A C 1
ATOM 2155 O O . GLN A 1 269 ? 28.532 14.978 9.958 1.00 74.31 269 GLN A O 1
ATOM 2160 N N . SER A 1 270 ? 26.841 14.373 8.608 1.00 58.94 270 SER A N 1
ATOM 2161 C CA . SER A 1 270 ? 26.884 15.568 7.753 1.00 58.94 270 SER A CA 1
ATOM 2162 C C . SER A 1 270 ? 26.344 16.837 8.438 1.00 58.94 270 SER A C 1
ATOM 2164 O O . SER A 1 270 ? 26.256 17.884 7.798 1.00 58.94 270 SER A O 1
ATOM 2166 N N . LYS A 1 271 ? 26.017 16.799 9.746 1.00 51.28 271 LYS A N 1
ATOM 2167 C CA . LYS A 1 271 ? 25.736 17.998 10.553 1.00 51.28 271 LYS A CA 1
ATOM 2168 C C . LYS A 1 271 ? 27.003 18.843 10.723 1.00 51.28 271 LYS A C 1
ATOM 2170 O O . LYS A 1 271 ? 27.594 18.907 11.798 1.00 51.28 271 LYS A O 1
ATOM 2175 N N . ILE A 1 272 ? 27.323 19.626 9.698 1.00 44.38 272 ILE A N 1
ATOM 2176 C CA . ILE A 1 272 ? 27.900 20.961 9.872 1.00 44.38 272 ILE A CA 1
ATOM 2177 C C . ILE A 1 272 ? 26.776 21.854 10.434 1.00 44.38 272 ILE A C 1
ATOM 2179 O O . ILE A 1 272 ? 26.227 22.717 9.764 1.00 44.38 272 ILE A O 1
ATOM 2183 N N . CYS A 1 273 ? 26.384 21.599 11.682 1.00 36.72 273 CYS A N 1
ATOM 2184 C CA . CYS A 1 273 ? 25.661 22.546 12.525 1.00 36.72 273 CYS A CA 1
ATOM 2185 C C . CYS A 1 273 ? 26.529 22.817 13.752 1.00 36.72 273 CYS A C 1
ATOM 2187 O O . CYS A 1 273 ? 26.165 22.491 14.875 1.00 36.72 273 CYS A O 1
ATOM 2189 N N . ASN A 1 274 ? 27.691 23.419 13.513 1.00 36.12 274 ASN A N 1
ATOM 2190 C CA . ASN A 1 274 ? 28.244 24.370 14.461 1.00 36.12 274 ASN A CA 1
ATOM 2191 C C . ASN A 1 274 ? 28.076 25.754 13.838 1.00 36.12 274 ASN A C 1
ATOM 2193 O O . ASN A 1 274 ? 28.579 26.006 12.743 1.00 36.12 274 ASN A O 1
ATOM 2197 N N . THR A 1 275 ? 27.420 26.636 14.594 1.00 34.06 275 THR A N 1
ATOM 2198 C CA . THR A 1 275 ? 27.195 28.074 14.354 1.00 34.06 275 THR A CA 1
ATOM 2199 C C . THR A 1 275 ? 25.916 28.430 13.592 1.00 34.06 275 THR A C 1
ATOM 2201 O O . THR A 1 275 ? 25.976 28.744 12.413 1.00 34.06 275 THR A O 1
ATOM 2204 N N . ILE A 1 276 ? 24.773 28.432 14.292 1.00 29.12 276 ILE A N 1
ATOM 2205 C CA . ILE A 1 276 ? 23.997 29.663 14.557 1.00 29.12 276 ILE A CA 1
ATOM 2206 C C . ILE A 1 276 ? 23.405 29.508 15.972 1.00 29.12 276 ILE A C 1
ATOM 2208 O O . ILE A 1 276 ? 22.487 28.716 16.177 1.00 29.12 276 ILE A O 1
ATOM 2212 N N . ILE A 1 277 ? 24.005 30.206 16.942 1.00 37.31 277 ILE A N 1
ATOM 2213 C CA . ILE A 1 277 ? 23.278 30.773 18.089 1.00 37.31 277 ILE A CA 1
ATOM 2214 C C . ILE A 1 277 ? 22.791 32.139 17.613 1.00 37.31 277 ILE A C 1
ATOM 2216 O O . ILE A 1 277 ? 23.606 32.811 16.938 1.00 37.31 277 ILE A O 1
#

pLDDT: mean 81.73, std 15.97, range [29.12, 98.5]

Sequence (277 aa):
MKKFISIMLICLLISISCYSTFANEIAIENATKEFKEKISTHKGFEVWAKAKLSKKIKLYNSEEKLSAYLFNVIREDKIIGYMLVNPKNKQIMEYALGQSPYADYLSNYIELKKEKFKNKKLTLLYDGPSLYGVLVEEKNTVGKGKEIIDFTNDGSIKIDVDTMKDIRPLLEEIDLQVKSITIQSTFIEEKLSNVPYYNVYHGCGPTAGYHIVYYWDKTGYPNLIISSQSATNVIDELYDKMGTFPVGGGNYATLPSSYAKGLEKYMNQSKICNTII

Foldseek 3Di:
DVVVVVVVVVVVVVVVVVVVLVVLVVVLVVLVVVVLCVCCVDPPSVLLNQWDKDPWDFAAAPVRHGAWTKIFTDDPNAGQKIWTAGSPPSDTQDIDTFDDCVPVVVVVLCVVVVVVQPQWDWHWHDPHVLQTWIWTHHPPDPPPDTDIDSSSPPPVDDDDDPRNVVPVVVSVVVVVVVVPDPDPPPPPDDDDPLQDDDPDDLAPLLLVLLSVLVSCCPPPNPQLDPPPDDSNNSSVQLCVLQVWDDPDPSYIDGDPVSSVRSSVVSSVVSPPPDDDD

Radius of gyration: 24.49 Å; chains: 1; bounding box: 75×55×56 Å